Protein AF-A0A2J8NVW8-F1 (afdb_monomer_lite)

pLDDT: mean 94.88, std 4.57, range [71.06, 98.62]

Organism: Pan troglodytes (NCBI:txid9598)

Sequence (189 aa):
MRNYLKERGDQTVLILHAKVAQKSYGNEKRFFCPPPCVYLMGSGWKKKKEQMERDGCSEQESQPCAFIGIGNSDQEMQQLNLEGKNYCTAKTLYISDSDKRKHFMLSVKMFYGNSDDIGVFLSKRIKVISKPSKKKQSLKNADLCIASGTKVALFNRLRSQTVSTRYLHVEGGNFHASSQQWGAFFIHL

Structure (mmCIF, N/CA/C/O backbone):
data_AF-A0A2J8NVW8-F1
#
_entry.id   AF-A0A2J8NVW8-F1
#
loop_
_atom_site.group_PDB
_atom_site.id
_atom_site.type_symbol
_atom_site.label_atom_id
_atom_site.label_alt_id
_atom_site.label_comp_id
_atom_site.label_asym_id
_atom_site.label_entity_id
_atom_site.label_seq_id
_atom_site.pdbx_PDB_ins_code
_atom_site.Cartn_x
_atom_site.Cartn_y
_atom_site.Cartn_z
_atom_site.occupancy
_atom_site.B_iso_or_equiv
_atom_site.auth_seq_id
_atom_site.auth_comp_id
_atom_site.auth_asym_id
_atom_site.auth_atom_id
_atom_site.pdbx_PDB_model_num
ATOM 1 N N . MET A 1 1 ? -11.327 -19.076 23.353 1.00 91.69 1 MET A N 1
ATOM 2 C CA . MET A 1 1 ? -11.332 -19.633 21.978 1.00 91.69 1 MET A CA 1
ATOM 3 C C . MET A 1 1 ? -12.737 -19.819 21.384 1.00 91.69 1 MET A C 1
ATOM 5 O O . MET A 1 1 ? -12.964 -19.314 20.297 1.00 91.69 1 MET A O 1
ATOM 9 N N . ARG A 1 2 ? -13.705 -20.468 22.061 1.00 96.94 2 ARG A N 1
ATOM 10 C CA . ARG A 1 2 ? -15.070 -20.688 21.509 1.00 96.94 2 ARG A CA 1
ATOM 11 C C . ARG A 1 2 ? -15.782 -19.409 21.026 1.00 96.94 2 ARG A C 1
ATOM 13 O O . ARG A 1 2 ? -16.244 -19.378 19.893 1.00 96.94 2 ARG A O 1
ATOM 20 N N . ASN A 1 3 ? -15.795 -18.346 21.835 1.00 95.25 3 ASN A N 1
ATOM 21 C CA . ASN A 1 3 ? -16.430 -17.073 21.453 1.00 95.25 3 ASN A CA 1
ATOM 22 C C . ASN A 1 3 ? -15.739 -16.421 20.246 1.00 95.25 3 ASN A C 1
ATOM 24 O O . ASN A 1 3 ? -16.404 -15.963 19.326 1.00 95.25 3 ASN A O 1
ATOM 28 N N . TYR A 1 4 ? -14.403 -16.472 20.199 1.00 96.12 4 TYR A N 1
ATOM 29 C CA . TYR A 1 4 ? -13.631 -15.977 19.059 1.00 96.12 4 TYR A CA 1
ATOM 30 C C . TYR A 1 4 ? -14.003 -16.693 17.753 1.00 96.12 4 TYR A C 1
ATOM 32 O O . TYR A 1 4 ? -14.231 -16.038 16.742 1.00 96.12 4 TYR A O 1
ATOM 40 N N . LEU A 1 5 ? -14.129 -18.024 17.774 1.00 97.00 5 LEU A N 1
ATOM 41 C CA . LEU A 1 5 ? -14.507 -18.794 16.584 1.00 97.00 5 LEU A CA 1
ATOM 42 C C . LEU A 1 5 ? -15.918 -18.461 16.078 1.00 97.00 5 LEU A C 1
ATOM 44 O O . LEU A 1 5 ? -16.155 -18.583 14.878 1.00 97.00 5 LEU A O 1
ATOM 48 N N . LYS A 1 6 ? -16.821 -18.038 16.974 1.00 95.75 6 LYS A N 1
ATOM 49 C CA . LYS A 1 6 ? -18.189 -17.618 16.645 1.00 95.75 6 LYS A CA 1
ATOM 50 C C . LYS A 1 6 ? -18.249 -16.189 16.093 1.00 95.75 6 LYS A C 1
ATOM 52 O O . LYS A 1 6 ? -18.996 -15.946 15.155 1.00 95.75 6 LYS A O 1
ATOM 57 N N . GLU A 1 7 ? -17.488 -15.259 16.670 1.00 93.81 7 GLU A N 1
ATOM 58 C CA . GLU A 1 7 ? -17.550 -13.829 16.325 1.00 93.81 7 GLU A CA 1
ATOM 59 C C . GLU A 1 7 ? -16.585 -13.412 15.206 1.00 93.81 7 GLU A C 1
ATOM 61 O O . GLU A 1 7 ? -16.935 -12.550 14.407 1.00 93.81 7 GLU A O 1
ATOM 66 N N . ARG A 1 8 ? -15.365 -13.976 15.164 1.00 93.44 8 ARG A N 1
ATOM 67 C CA . ARG A 1 8 ? -14.285 -13.599 14.222 1.00 93.44 8 ARG A CA 1
ATOM 68 C C . ARG A 1 8 ? -14.055 -12.081 14.125 1.00 93.44 8 ARG A C 1
ATOM 70 O O . ARG A 1 8 ? -13.860 -11.522 13.049 1.00 93.44 8 ARG A O 1
ATOM 77 N N . GLY A 1 9 ? -14.099 -11.402 15.272 1.00 94.31 9 GLY A N 1
ATOM 78 C CA . GLY A 1 9 ? -13.901 -9.953 15.394 1.00 94.31 9 GLY A CA 1
ATOM 79 C C . GLY A 1 9 ? -12.435 -9.528 15.284 1.00 94.31 9 GLY A C 1
ATOM 80 O O . GLY A 1 9 ? -11.931 -8.848 16.174 1.00 94.31 9 GLY A O 1
ATOM 81 N N . ASP A 1 10 ? -11.739 -9.979 14.242 1.00 97.12 10 ASP A N 1
ATOM 82 C CA . ASP A 1 10 ? -10.310 -9.752 14.035 1.00 97.12 10 ASP A CA 1
ATOM 83 C C . ASP A 1 10 ? -9.987 -8.292 13.671 1.00 97.12 10 ASP A C 1
ATOM 85 O O . ASP A 1 10 ? -10.783 -7.585 13.044 1.00 97.12 10 ASP A O 1
ATOM 89 N N . GLN A 1 11 ? -8.772 -7.864 14.025 1.00 97.75 11 GLN A N 1
ATOM 90 C CA . GLN A 1 11 ? -8.123 -6.664 13.494 1.00 97.75 11 GLN A CA 1
ATOM 91 C C . GLN A 1 11 ? -7.135 -7.102 12.418 1.00 97.75 11 GLN A C 1
ATOM 93 O O . GLN A 1 11 ? -6.144 -7.768 12.709 1.00 97.75 11 GLN A O 1
ATOM 98 N N . THR A 1 12 ? -7.415 -6.765 11.163 1.00 98.06 12 THR A N 1
ATOM 99 C CA . THR A 1 12 ? -6.568 -7.140 10.026 1.00 98.06 12 THR A CA 1
ATOM 100 C C . THR A 1 12 ? -5.921 -5.903 9.419 1.00 98.06 12 THR A C 1
ATOM 102 O O . THR A 1 12 ? -6.609 -4.927 9.124 1.00 98.06 12 THR A O 1
ATOM 105 N N . VAL A 1 13 ? -4.609 -5.967 9.188 1.00 98.25 13 VAL A N 1
ATOM 106 C CA . VAL A 1 13 ? -3.850 -4.975 8.414 1.00 98.25 13 VAL A CA 1
ATOM 107 C C . VAL A 1 13 ? -3.496 -5.587 7.064 1.00 98.25 13 VAL A C 1
ATOM 109 O O . VAL A 1 13 ? -2.870 -6.646 6.998 1.00 98.25 13 VAL A O 1
ATOM 112 N N . LEU A 1 14 ? -3.876 -4.924 5.976 1.00 98.25 14 LEU A N 1
ATOM 113 C CA . LEU A 1 14 ? -3.546 -5.346 4.617 1.00 98.25 14 LEU A CA 1
ATOM 114 C C . LEU A 1 14 ? -2.645 -4.310 3.951 1.00 98.25 14 LEU A C 1
ATOM 116 O O . LEU A 1 14 ? -3.033 -3.157 3.804 1.00 98.25 14 LEU A O 1
ATOM 120 N N . ILE A 1 15 ? -1.474 -4.747 3.484 1.00 98.38 15 ILE A N 1
ATOM 121 C CA . ILE A 1 15 ? -0.538 -3.924 2.710 1.00 98.38 15 ILE A CA 1
ATOM 122 C C . ILE A 1 15 ? -0.594 -4.375 1.249 1.00 98.38 15 ILE A C 1
ATOM 124 O O . ILE A 1 15 ? -0.083 -5.442 0.897 1.00 98.38 15 ILE A O 1
ATOM 128 N N . LEU A 1 16 ? -1.201 -3.567 0.384 1.00 98.38 16 LEU A N 1
ATOM 129 C CA . LEU A 1 16 ? -1.203 -3.785 -1.061 1.00 98.38 16 LEU A CA 1
ATOM 130 C C . LEU A 1 16 ? -0.076 -2.979 -1.708 1.00 98.38 16 LEU A C 1
ATOM 132 O O . LEU A 1 16 ? 0.089 -1.789 -1.455 1.00 98.38 16 LEU A O 1
ATOM 136 N N . HIS A 1 17 ? 0.709 -3.631 -2.560 1.00 98.62 17 HIS A N 1
ATOM 137 C CA . HIS A 1 17 ? 1.842 -3.015 -3.243 1.00 98.62 17 HIS A CA 1
ATOM 138 C C . HIS A 1 17 ? 2.194 -3.774 -4.529 1.00 98.62 17 HIS A C 1
ATOM 140 O O . HIS A 1 17 ? 1.816 -4.933 -4.715 1.00 98.62 17 HIS A O 1
ATOM 146 N N . ALA A 1 18 ? 2.960 -3.132 -5.413 1.00 98.38 18 ALA A N 1
ATOM 147 C CA . ALA A 1 18 ? 3.543 -3.791 -6.578 1.00 98.38 18 ALA A CA 1
ATOM 148 C C . ALA A 1 18 ? 4.676 -4.754 -6.177 1.00 98.38 18 ALA A C 1
ATOM 150 O O . ALA A 1 18 ? 5.399 -4.521 -5.207 1.00 98.38 18 ALA A O 1
ATOM 151 N N . LYS A 1 19 ? 4.884 -5.820 -6.960 1.00 98.19 19 LYS A N 1
ATOM 152 C CA . LYS A 1 19 ? 5.994 -6.776 -6.753 1.00 98.19 19 LYS A CA 1
ATOM 153 C C . LYS A 1 19 ? 7.368 -6.220 -7.147 1.00 98.19 19 LYS A C 1
ATOM 155 O O . LYS A 1 19 ? 8.393 -6.787 -6.772 1.00 98.19 19 LYS A O 1
ATOM 160 N N . VAL A 1 20 ? 7.395 -5.134 -7.915 1.00 97.88 20 VAL A N 1
ATOM 161 C CA . VAL A 1 20 ? 8.614 -4.487 -8.407 1.00 97.88 20 VAL A CA 1
ATOM 162 C C . VAL A 1 20 ? 8.553 -2.985 -8.153 1.00 97.88 20 VAL A C 1
ATOM 164 O O . VAL A 1 20 ? 7.470 -2.403 -8.154 1.00 97.88 20 VAL A O 1
ATOM 167 N N . ALA A 1 21 ? 9.712 -2.357 -7.980 1.00 98.00 21 ALA A N 1
ATOM 168 C CA . ALA A 1 21 ? 9.843 -0.909 -7.876 1.00 98.00 21 ALA A CA 1
ATOM 169 C C . ALA A 1 21 ? 10.990 -0.413 -8.759 1.00 98.00 21 ALA A C 1
ATOM 171 O O . ALA A 1 21 ? 12.085 -0.983 -8.751 1.00 98.00 21 ALA A O 1
ATOM 172 N N . GLN A 1 22 ? 10.736 0.650 -9.523 1.00 97.69 22 GLN A N 1
ATOM 173 C CA . GLN A 1 22 ? 11.756 1.272 -10.357 1.00 97.69 22 GLN A CA 1
ATOM 174 C C . GLN A 1 22 ? 12.638 2.200 -9.518 1.00 97.69 22 GLN A C 1
ATOM 176 O O . GLN A 1 22 ? 12.142 3.067 -8.800 1.00 97.69 22 GLN A O 1
ATOM 181 N N . LYS A 1 23 ? 13.950 2.024 -9.643 1.00 96.19 23 LYS A N 1
ATOM 182 C CA . LYS A 1 23 ? 14.968 2.854 -9.007 1.00 96.19 23 LYS A CA 1
ATOM 183 C C . LYS A 1 23 ? 14.966 4.279 -9.564 1.00 96.19 23 LYS A C 1
ATOM 185 O O . LYS A 1 23 ? 14.837 4.489 -10.770 1.00 96.19 23 LYS A O 1
ATOM 190 N N . SER A 1 24 ? 15.130 5.238 -8.665 1.00 96.38 24 SER A N 1
ATOM 191 C CA . SER A 1 24 ? 15.369 6.653 -8.945 1.00 96.38 24 SER A CA 1
ATOM 192 C C . SER A 1 24 ? 16.866 6.892 -9.119 1.00 96.38 24 SER A C 1
ATOM 194 O O . SER A 1 24 ? 17.635 6.303 -8.372 1.00 96.38 24 SER A O 1
ATOM 196 N N . TYR A 1 25 ? 17.277 7.701 -10.097 1.00 95.19 25 TYR A N 1
ATOM 197 C CA . TYR A 1 25 ? 18.691 7.967 -10.383 1.00 95.19 25 TYR A CA 1
ATOM 198 C C . TYR A 1 25 ? 19.004 9.450 -10.206 1.00 95.19 25 TYR A C 1
ATOM 200 O O . TYR A 1 25 ? 18.269 10.300 -10.720 1.00 95.19 25 TYR A O 1
ATOM 208 N N . GLY A 1 26 ? 20.106 9.752 -9.516 1.00 95.56 26 GLY A N 1
ATOM 209 C CA . GLY A 1 26 ? 20.475 11.129 -9.201 1.00 95.56 26 GLY A CA 1
ATOM 210 C C . GLY A 1 26 ? 19.398 11.792 -8.341 1.00 95.56 26 GLY A C 1
ATOM 211 O O . GLY A 1 26 ? 18.937 11.216 -7.361 1.00 95.56 26 GLY A O 1
ATOM 212 N N . ASN A 1 27 ? 18.958 12.988 -8.734 1.00 94.75 27 ASN A N 1
ATOM 213 C CA . ASN A 1 27 ? 17.970 13.761 -7.973 1.00 94.75 27 ASN A CA 1
ATOM 214 C C . ASN A 1 27 ? 16.512 13.537 -8.426 1.00 94.75 27 ASN A C 1
ATOM 216 O O . ASN A 1 27 ? 15.591 14.097 -7.826 1.00 94.75 27 ASN A O 1
ATOM 220 N N . GLU A 1 28 ? 16.269 12.748 -9.482 1.00 94.31 28 GLU A N 1
ATOM 221 C CA . GLU A 1 28 ? 14.904 12.413 -9.914 1.00 94.31 28 GLU A CA 1
ATOM 222 C C . GLU A 1 28 ? 14.208 11.561 -8.843 1.00 94.31 28 GLU A C 1
ATOM 224 O O . GLU A 1 28 ? 14.831 10.682 -8.261 1.00 94.31 28 GLU A O 1
ATOM 229 N N . LYS A 1 29 ? 12.900 11.749 -8.622 1.00 94.88 29 LYS A N 1
ATOM 230 C CA . LYS A 1 29 ? 12.090 10.873 -7.758 1.00 94.88 29 LYS A CA 1
ATOM 231 C C . LYS A 1 29 ? 11.066 10.102 -8.586 1.00 94.88 29 LYS A C 1
ATOM 233 O O . LYS A 1 29 ? 10.065 10.655 -9.041 1.00 94.88 29 LYS A O 1
ATOM 238 N N . ARG A 1 30 ? 11.300 8.801 -8.770 1.00 95.88 30 ARG A N 1
ATOM 239 C CA . ARG A 1 30 ? 10.358 7.873 -9.411 1.00 95.88 30 ARG A CA 1
ATOM 240 C C . ARG A 1 30 ? 9.493 7.218 -8.344 1.00 95.88 30 ARG A C 1
ATOM 242 O O . ARG A 1 30 ? 9.877 6.209 -7.755 1.00 95.88 30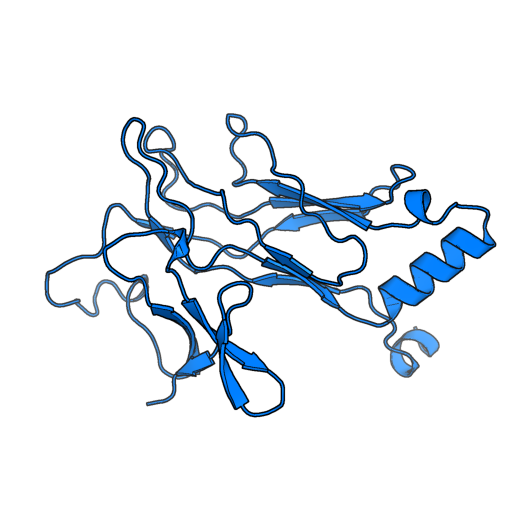 ARG A O 1
ATOM 249 N N . PHE A 1 31 ? 8.330 7.811 -8.091 1.00 97.31 31 PHE A N 1
ATOM 250 C CA . PHE A 1 31 ? 7.400 7.276 -7.103 1.00 97.31 31 PHE A CA 1
ATOM 251 C C . PHE A 1 31 ? 6.870 5.893 -7.492 1.00 97.31 31 PHE A C 1
ATOM 253 O O . PHE A 1 31 ? 6.654 5.599 -8.674 1.00 97.31 31 PHE A O 1
ATOM 260 N N . PHE A 1 32 ? 6.639 5.050 -6.487 1.00 97.81 32 PHE A N 1
ATOM 261 C CA . PHE A 1 32 ? 6.062 3.722 -6.671 1.00 97.81 32 PHE A CA 1
ATOM 262 C C . PHE A 1 32 ? 4.665 3.822 -7.289 1.00 97.81 32 PHE A C 1
ATOM 264 O O . PHE A 1 32 ? 3.835 4.631 -6.879 1.00 97.81 32 PHE A O 1
ATOM 271 N N . CYS A 1 33 ? 4.420 3.002 -8.311 1.00 97.62 33 CYS A N 1
ATOM 272 C CA . CYS A 1 33 ? 3.194 3.037 -9.096 1.00 97.62 33 CYS A CA 1
ATOM 273 C C . CYS A 1 33 ? 2.728 1.600 -9.400 1.00 97.62 33 CYS A C 1
ATOM 275 O O . CYS A 1 33 ? 3.466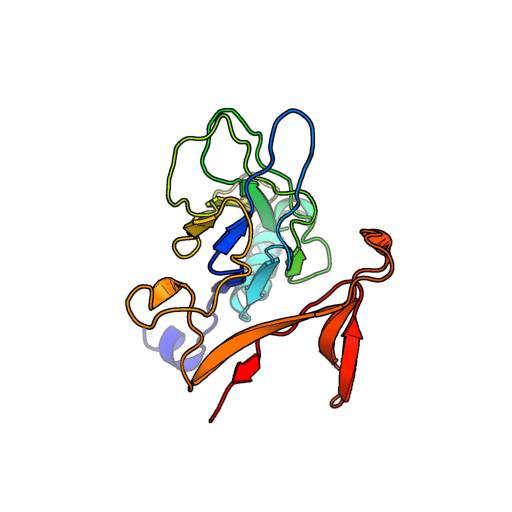 0.873 -10.072 1.00 97.62 33 CYS A O 1
ATOM 277 N N . PRO A 1 34 ? 1.530 1.186 -8.942 1.00 98.06 34 PRO A N 1
ATOM 278 C CA . PRO A 1 34 ? 0.609 1.953 -8.095 1.00 98.06 34 PRO A CA 1
ATOM 279 C C . PRO A 1 34 ? 1.190 2.262 -6.698 1.00 98.06 34 PRO A C 1
ATOM 281 O O . PRO A 1 34 ? 2.093 1.552 -6.244 1.00 98.06 34 PRO A O 1
ATOM 284 N N . PRO A 1 35 ? 0.708 3.320 -6.017 1.00 98.00 35 PRO A N 1
ATOM 285 C CA . PRO A 1 35 ? 1.192 3.678 -4.690 1.00 98.00 35 PRO A CA 1
ATOM 286 C C . PRO A 1 35 ? 0.816 2.579 -3.688 1.00 98.00 35 PRO A C 1
ATOM 288 O O . PRO A 1 35 ? -0.345 2.153 -3.691 1.00 98.00 35 PRO A O 1
ATOM 291 N N . PRO A 1 36 ? 1.740 2.122 -2.821 1.00 98.31 36 PRO A N 1
ATOM 292 C CA . PRO A 1 36 ? 1.393 1.181 -1.767 1.00 98.31 36 PRO A CA 1
ATOM 293 C C . PRO A 1 36 ? 0.232 1.700 -0.923 1.00 98.31 36 PRO A C 1
ATOM 295 O O . PRO A 1 36 ? 0.177 2.892 -0.618 1.00 98.31 36 PRO A O 1
ATOM 298 N N . CYS A 1 37 ? -0.691 0.825 -0.547 1.00 96.81 37 CYS A N 1
ATOM 299 C CA . CYS A 1 37 ? -1.816 1.179 0.305 1.00 96.81 37 CYS A CA 1
ATOM 300 C C . CYS A 1 37 ? -1.961 0.234 1.488 1.00 96.81 37 CYS A C 1
ATOM 302 O O . CYS A 1 37 ? -1.656 -0.956 1.402 1.00 96.81 37 CYS A O 1
ATOM 304 N N . VAL A 1 38 ? -2.410 0.806 2.599 1.00 98.00 38 VAL A N 1
ATOM 305 C CA . VAL A 1 38 ? -2.665 0.115 3.860 1.00 98.00 38 VAL A CA 1
ATOM 306 C C . VAL A 1 38 ? -4.163 0.169 4.115 1.00 98.00 38 VAL A C 1
ATOM 308 O O . VAL A 1 38 ? -4.733 1.255 4.042 1.00 98.00 38 VAL A O 1
ATOM 311 N N . TYR A 1 39 ? -4.779 -0.979 4.393 1.00 97.44 39 TYR A N 1
ATOM 312 C CA . TYR A 1 39 ? -6.182 -1.100 4.788 1.00 97.44 39 TYR A CA 1
ATOM 313 C C . TYR A 1 39 ? -6.294 -1.685 6.194 1.00 97.44 39 TYR A C 1
ATOM 315 O O . TYR A 1 39 ? -5.614 -2.663 6.516 1.00 97.44 39 TYR A O 1
ATOM 323 N N . LEU A 1 40 ? -7.204 -1.125 6.984 1.00 97.25 40 LEU A N 1
ATOM 324 C CA . LEU A 1 40 ? -7.661 -1.653 8.261 1.00 97.25 40 LEU A CA 1
ATOM 325 C C . LEU A 1 40 ? -8.986 -2.380 8.029 1.00 97.25 40 LEU A C 1
ATOM 327 O O . LEU A 1 40 ? -10.010 -1.777 7.715 1.00 97.25 40 LEU A O 1
ATOM 331 N N . MET A 1 41 ? -8.950 -3.703 8.122 1.00 96.50 41 MET A N 1
ATOM 332 C CA . MET A 1 41 ? -10.071 -4.589 7.819 1.00 96.50 41 MET A CA 1
ATOM 333 C C . MET A 1 41 ? -10.529 -5.321 9.083 1.00 96.50 41 MET A C 1
ATOM 335 O O . MET A 1 41 ? -9.729 -5.589 9.980 1.00 96.50 41 MET A O 1
ATOM 339 N N . GLY A 1 42 ? -11.804 -5.704 9.117 1.00 95.94 42 GLY A N 1
ATOM 340 C CA . GLY A 1 42 ? -12.399 -6.450 10.226 1.00 95.94 42 GLY A CA 1
ATOM 341 C C . GLY A 1 42 ? -13.051 -5.555 11.282 1.00 95.94 42 GLY A C 1
ATOM 342 O O . GLY A 1 42 ? -12.657 -4.410 11.502 1.00 95.94 42 GLY A O 1
ATOM 343 N N . SER A 1 43 ? -14.085 -6.087 11.934 1.00 95.62 43 SER A N 1
ATOM 344 C CA . SER A 1 43 ? -14.865 -5.380 12.960 1.00 95.62 43 SER A CA 1
ATOM 345 C C . SER A 1 43 ? -14.092 -5.154 14.263 1.00 95.62 43 SER A C 1
ATOM 347 O O . SER A 1 43 ? -14.509 -4.337 15.087 1.00 95.62 43 SER A O 1
ATOM 349 N N . GLY A 1 44 ? -12.949 -5.826 14.442 1.00 96.88 44 GLY A N 1
ATOM 350 C CA . GLY A 1 44 ? -12.108 -5.694 15.626 1.00 96.88 44 GLY A CA 1
ATOM 351 C C . GLY A 1 44 ? -11.583 -4.276 15.845 1.00 96.88 44 GLY A C 1
ATOM 352 O O . GLY A 1 44 ? -11.473 -3.860 16.992 1.00 96.88 44 GLY A O 1
ATOM 353 N N . TRP A 1 45 ? -11.336 -3.509 14.775 1.00 96.50 45 TRP A N 1
ATOM 354 C CA . TRP A 1 45 ? -10.866 -2.120 14.883 1.00 96.50 45 TRP A CA 1
ATOM 355 C C . TRP A 1 45 ? -11.912 -1.222 15.545 1.00 96.50 45 TRP A C 1
ATOM 357 O O . TRP A 1 45 ? -11.598 -0.469 16.462 1.00 96.50 45 TRP A O 1
ATOM 367 N N . LYS A 1 46 ? -13.180 -1.361 15.135 1.00 95.12 46 LYS A N 1
ATOM 368 C CA . LYS A 1 46 ? -14.301 -0.633 15.741 1.00 95.12 46 LYS A CA 1
ATOM 369 C C . LYS A 1 46 ? -14.512 -1.056 17.197 1.00 95.12 46 LYS A C 1
ATOM 371 O O . LYS A 1 46 ? -14.598 -0.198 18.067 1.00 95.12 46 LYS A O 1
ATOM 376 N N . LYS A 1 47 ? -14.515 -2.367 17.475 1.00 95.88 47 LYS A N 1
ATOM 377 C CA . LYS A 1 47 ? -14.658 -2.907 18.842 1.00 95.88 47 LYS A CA 1
ATOM 378 C C . LYS A 1 47 ? -13.544 -2.415 19.772 1.00 95.88 47 LYS A C 1
ATOM 380 O O . LYS A 1 47 ? -13.802 -2.155 20.945 1.00 95.88 47 LYS A O 1
ATOM 385 N N . LYS A 1 48 ? -12.315 -2.297 19.258 1.00 96.44 48 LYS A N 1
ATOM 386 C CA . LYS A 1 48 ? -11.166 -1.780 20.007 1.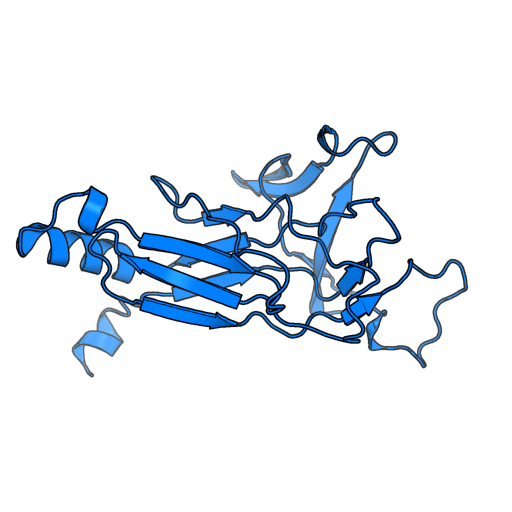00 96.44 48 LYS A CA 1
ATOM 387 C C . LYS A 1 48 ? -11.288 -0.277 20.264 1.00 96.44 48 LYS A C 1
ATOM 389 O O . LYS A 1 48 ? -11.096 0.119 21.408 1.00 96.44 48 LYS A O 1
ATOM 394 N N . LYS A 1 49 ? -11.698 0.519 19.267 1.00 95.44 49 LYS A N 1
ATOM 395 C CA . LYS A 1 49 ? -11.999 1.953 19.446 1.00 95.44 49 LYS A CA 1
ATOM 396 C C . LYS A 1 49 ? -13.036 2.169 20.558 1.00 95.44 49 LYS A C 1
ATOM 398 O O . LYS A 1 49 ? -12.738 2.825 21.546 1.00 95.44 49 LYS A O 1
ATOM 403 N N . GLU A 1 50 ? -14.188 1.500 20.470 1.00 96.31 50 GLU A N 1
ATOM 404 C CA . GLU A 1 50 ? -15.265 1.588 21.475 1.00 96.31 50 GLU A CA 1
ATOM 405 C C . GLU A 1 50 ? -14.840 1.098 22.870 1.00 96.31 50 GLU A C 1
ATOM 407 O O . GLU A 1 50 ? -15.412 1.490 23.884 1.00 96.31 50 GLU A O 1
ATOM 412 N N . GLN A 1 51 ? -13.885 0.167 22.957 1.00 96.62 51 GLN A N 1
ATOM 413 C CA . GLN A 1 51 ? -13.322 -0.254 24.240 1.00 96.62 51 GLN A CA 1
ATOM 414 C C . GLN A 1 51 ? -12.421 0.833 24.831 1.00 96.62 51 GLN A C 1
ATOM 416 O O . GLN A 1 51 ? -12.595 1.168 25.994 1.00 96.62 51 GLN A O 1
ATOM 421 N N . MET A 1 52 ? -11.520 1.418 24.039 1.00 97.31 52 MET A N 1
ATOM 422 C CA . MET A 1 52 ? -10.642 2.500 24.501 1.00 97.31 52 MET A CA 1
ATOM 423 C C . MET A 1 52 ? -11.437 3.730 24.953 1.00 97.31 52 MET A C 1
ATOM 425 O O . MET A 1 52 ? -11.127 4.308 25.989 1.00 97.31 52 MET A O 1
ATOM 429 N N . GLU A 1 53 ? -12.495 4.091 24.226 1.00 96.25 53 GLU A N 1
ATOM 430 C CA . GLU A 1 53 ? -13.380 5.204 24.595 1.00 96.25 53 GLU A CA 1
ATOM 431 C C . GLU A 1 53 ? -14.134 4.936 25.905 1.00 96.25 53 GLU A C 1
ATOM 433 O O . GLU A 1 53 ? -14.253 5.822 26.749 1.00 96.25 53 GLU A O 1
ATOM 438 N N . ARG A 1 54 ? -14.593 3.695 26.125 1.00 97.25 54 ARG A N 1
ATOM 439 C CA . ARG A 1 54 ? -15.203 3.287 27.405 1.00 97.25 54 ARG A CA 1
ATOM 440 C C . ARG A 1 54 ? -14.222 3.331 28.573 1.00 97.25 54 ARG A C 1
ATOM 442 O O . ARG A 1 54 ? -14.647 3.601 29.692 1.00 97.25 54 ARG A O 1
ATOM 449 N N . ASP A 1 55 ? -12.943 3.102 28.303 1.00 96.94 55 ASP A N 1
ATOM 450 C CA . ASP A 1 55 ? -11.867 3.178 29.292 1.00 96.94 55 ASP A CA 1
ATOM 451 C C . ASP A 1 55 ? -11.356 4.620 29.502 1.00 96.94 55 ASP A C 1
ATOM 453 O O . ASP A 1 55 ? -10.428 4.839 30.279 1.00 96.94 55 ASP A O 1
ATOM 457 N N . GLY A 1 56 ? -11.969 5.613 28.842 1.00 96.62 56 GLY A N 1
ATOM 458 C CA . GLY A 1 56 ? -11.705 7.039 29.042 1.00 96.62 56 GLY A CA 1
ATOM 459 C C . GLY A 1 56 ? -10.775 7.690 28.015 1.00 96.62 56 GLY A C 1
ATOM 460 O O . GLY A 1 56 ? -10.466 8.870 28.169 1.00 96.62 56 GLY A O 1
ATOM 461 N N . CYS A 1 57 ? -10.341 6.974 26.971 1.00 96.62 57 CYS A N 1
ATOM 462 C CA . CYS A 1 57 ? -9.577 7.582 25.877 1.00 96.62 57 CYS A CA 1
ATOM 463 C C . CYS A 1 57 ? -10.469 8.507 25.039 1.00 96.62 57 CYS A C 1
ATOM 465 O O . CYS A 1 57 ? -11.605 8.172 24.700 1.00 96.62 57 CYS A O 1
ATOM 467 N N . SER A 1 58 ? -9.924 9.643 24.624 1.00 95.94 58 SER A N 1
ATOM 468 C CA . SER A 1 58 ? -10.533 10.507 23.616 1.00 95.94 58 SER A CA 1
ATOM 469 C C . SER A 1 58 ? -10.566 9.851 22.226 1.00 95.94 58 SER A C 1
ATOM 471 O O . SER A 1 58 ? -9.914 8.836 21.948 1.00 95.94 58 SER A O 1
ATOM 473 N N . GLU A 1 59 ? -11.302 10.465 21.298 1.00 92.12 59 GLU A N 1
ATOM 474 C CA . GLU A 1 59 ? -11.327 10.018 19.901 1.00 92.12 59 GLU A CA 1
ATOM 475 C C . GLU A 1 59 ? -9.934 10.083 19.246 1.00 92.12 59 GLU A C 1
ATOM 477 O O . GLU A 1 59 ? -9.570 9.195 18.478 1.00 92.12 59 GLU A O 1
ATOM 482 N N . GLN A 1 60 ? -9.128 11.097 19.582 1.00 92.50 60 GLN A N 1
ATOM 483 C CA . GLN A 1 60 ? -7.762 11.229 19.063 1.00 92.50 60 GLN A CA 1
ATOM 484 C C . GLN A 1 60 ? -6.846 10.131 19.609 1.00 92.50 60 GLN A C 1
ATOM 486 O O . GLN A 1 60 ? -6.060 9.555 18.864 1.00 92.50 60 GLN A O 1
ATOM 491 N N . GLU A 1 61 ? -6.980 9.797 20.890 1.00 95.31 61 GLU A N 1
ATOM 492 C CA . GLU A 1 61 ? -6.183 8.765 21.557 1.00 95.31 61 GLU A CA 1
ATOM 493 C C . GLU A 1 61 ? -6.496 7.349 21.067 1.00 95.31 61 GLU A C 1
ATOM 495 O O . GLU A 1 61 ? -5.597 6.515 20.981 1.00 95.31 61 GLU A O 1
ATOM 500 N N . SER A 1 62 ? -7.754 7.082 20.711 1.00 94.75 62 SER A N 1
ATOM 501 C CA . SER A 1 62 ? -8.207 5.781 20.201 1.00 94.75 62 SER A CA 1
ATOM 502 C C . SER A 1 62 ? -8.027 5.604 18.687 1.00 94.75 62 SER A C 1
ATOM 504 O O . SER A 1 62 ? -8.236 4.507 18.159 1.00 94.75 62 SER A O 1
ATOM 506 N N . GLN A 1 63 ? -7.615 6.652 17.968 1.00 93.62 63 GLN A N 1
ATOM 507 C CA . GLN A 1 63 ? -7.407 6.616 16.523 1.00 93.62 63 GLN A CA 1
ATOM 508 C C . GLN A 1 63 ? -6.113 5.857 16.162 1.00 93.62 63 GLN A C 1
ATOM 510 O O . GLN A 1 63 ? -5.039 6.184 16.671 1.00 93.62 63 GLN A O 1
ATOM 515 N N . PRO A 1 64 ? -6.164 4.876 15.238 1.00 95.56 64 PRO A N 1
ATOM 516 C CA . PRO A 1 64 ? -4.960 4.256 14.700 1.00 95.56 64 PRO A CA 1
ATOM 517 C C . PRO A 1 64 ? -4.142 5.231 13.843 1.00 95.56 64 PRO A C 1
ATOM 519 O O . PRO A 1 64 ? -4.642 5.810 12.873 1.00 95.56 64 PRO A O 1
ATOM 522 N N . CYS A 1 65 ? -2.855 5.320 14.156 1.00 95.25 65 CYS A N 1
ATOM 523 C CA . CYS A 1 65 ? -1.824 6.041 13.424 1.00 95.25 65 CYS A CA 1
ATOM 524 C C . CYS A 1 65 ? -0.903 5.045 12.710 1.00 95.25 65 CYS A C 1
ATOM 526 O O . CYS A 1 65 ? -0.579 3.982 13.243 1.00 95.25 65 CYS A O 1
ATOM 528 N N . ALA A 1 66 ? -0.454 5.381 11.498 1.00 96.94 66 ALA A N 1
ATOM 529 C CA . ALA A 1 66 ? 0.456 4.532 10.735 1.00 96.94 66 ALA A CA 1
ATOM 530 C C . ALA A 1 66 ? 1.541 5.341 10.019 1.00 96.94 66 ALA A C 1
ATOM 532 O O . ALA A 1 66 ? 1.289 6.414 9.475 1.00 96.94 66 ALA A O 1
ATOM 533 N N . PHE A 1 67 ? 2.745 4.783 9.971 1.00 97.25 67 PHE A N 1
ATOM 534 C CA . PHE A 1 67 ? 3.902 5.317 9.262 1.00 97.25 67 PHE A CA 1
ATOM 535 C C . PHE A 1 67 ? 4.449 4.241 8.337 1.00 97.25 67 PHE A C 1
ATOM 537 O O . PHE A 1 67 ? 4.537 3.083 8.735 1.00 97.25 67 PHE A O 1
ATOM 544 N N . ILE A 1 68 ? 4.839 4.599 7.116 1.00 97.81 68 ILE A N 1
ATOM 545 C CA . ILE A 1 68 ? 5.359 3.659 6.120 1.00 97.81 68 ILE A CA 1
ATOM 546 C C . ILE A 1 68 ? 6.738 4.074 5.613 1.00 97.81 68 ILE A C 1
ATOM 548 O O . ILE A 1 68 ? 6.974 5.233 5.283 1.00 97.81 68 ILE A O 1
ATOM 552 N N . GLY A 1 69 ? 7.650 3.114 5.503 1.00 97.19 69 GLY A N 1
ATOM 553 C CA . GLY A 1 69 ? 8.990 3.329 4.958 1.00 97.19 69 GLY A CA 1
ATOM 554 C C . GLY A 1 69 ? 9.489 2.142 4.142 1.00 97.19 69 GLY A C 1
ATOM 555 O O . GLY A 1 69 ? 8.882 1.072 4.130 1.00 97.19 69 GLY A O 1
ATOM 556 N N . ILE A 1 70 ? 10.625 2.319 3.465 1.00 95.75 70 ILE A N 1
ATOM 557 C CA . ILE A 1 70 ? 11.274 1.276 2.644 1.00 95.75 70 ILE A CA 1
ATOM 558 C C . ILE A 1 70 ? 12.338 0.468 3.416 1.00 95.75 70 ILE A C 1
ATOM 560 O O . ILE A 1 70 ? 13.134 -0.263 2.816 1.00 95.75 70 ILE A O 1
ATOM 564 N N . GLY A 1 71 ? 12.401 0.641 4.741 1.00 85.62 71 GLY A N 1
ATOM 565 C CA . GLY A 1 71 ? 13.355 -0.043 5.619 1.00 85.62 71 GLY A CA 1
ATOM 566 C C . GLY A 1 71 ? 14.819 0.334 5.369 1.00 85.62 71 GLY A C 1
ATOM 567 O O . GLY A 1 71 ? 15.681 -0.530 5.493 1.00 85.62 71 GLY A O 1
ATOM 568 N N . ASN A 1 72 ? 15.087 1.569 4.934 1.00 79.12 72 ASN A N 1
ATOM 569 C CA . ASN A 1 72 ? 16.423 2.169 4.951 1.00 79.12 72 ASN A CA 1
ATOM 570 C C . ASN A 1 72 ? 16.426 3.278 6.018 1.00 79.12 72 ASN A C 1
ATOM 572 O O . ASN A 1 72 ? 15.448 4.018 6.095 1.00 79.12 72 ASN A O 1
ATOM 576 N N . SER A 1 73 ? 17.489 3.385 6.818 1.00 71.06 73 SER A N 1
ATOM 577 C CA . SER A 1 73 ? 17.664 4.431 7.836 1.00 71.06 73 SER A CA 1
ATOM 578 C C . SER A 1 73 ? 17.751 5.836 7.242 1.00 71.06 73 SER A C 1
ATOM 580 O O . SER A 1 73 ? 17.394 6.797 7.910 1.00 71.06 73 SER A O 1
ATOM 582 N N . ASP A 1 74 ? 18.182 5.956 5.984 1.00 75.62 74 ASP A N 1
ATOM 583 C CA . ASP A 1 74 ? 18.407 7.256 5.335 1.00 75.62 74 ASP A CA 1
ATOM 584 C C . ASP A 1 74 ? 17.113 7.965 4.904 1.00 75.62 74 ASP A C 1
ATOM 586 O O . ASP A 1 74 ? 17.148 9.116 4.473 1.00 75.62 74 ASP A O 1
ATOM 590 N N . GLN A 1 75 ? 15.971 7.271 4.941 1.00 80.06 75 GLN A N 1
ATOM 591 C CA . GLN A 1 75 ? 14.688 7.824 4.525 1.00 80.06 75 GLN A CA 1
ATOM 592 C C . GLN A 1 75 ? 13.687 7.743 5.672 1.00 80.06 75 GLN A C 1
ATOM 594 O O . GLN A 1 75 ? 13.311 6.651 6.102 1.00 80.06 75 GLN A O 1
ATOM 599 N N . GLU A 1 76 ? 13.219 8.907 6.121 1.00 88.44 76 GLU A N 1
ATOM 600 C CA . GLU A 1 76 ? 12.165 9.001 7.126 1.00 88.44 76 GLU A CA 1
ATOM 601 C C . GLU A 1 76 ? 10.892 8.275 6.679 1.00 88.44 76 GLU A C 1
ATOM 603 O O . GLU A 1 76 ? 10.536 8.230 5.494 1.00 88.44 76 GLU A O 1
ATOM 608 N N . MET A 1 77 ? 10.191 7.698 7.655 1.00 93.38 77 MET A N 1
ATOM 609 C CA . MET A 1 77 ? 8.898 7.086 7.399 1.00 93.38 77 MET A CA 1
ATOM 610 C C . MET A 1 77 ? 7.861 8.168 7.095 1.00 93.38 77 MET A C 1
ATOM 612 O O . MET A 1 77 ? 7.749 9.171 7.793 1.00 93.38 77 MET A O 1
ATOM 616 N N . GLN A 1 78 ? 7.053 7.932 6.071 1.00 94.94 78 GLN A N 1
ATOM 617 C CA . GLN A 1 78 ? 5.944 8.795 5.701 1.00 94.94 78 GLN A CA 1
ATOM 618 C C . GLN A 1 78 ? 4.724 8.485 6.574 1.00 94.94 78 GLN A C 1
ATOM 620 O O . GLN A 1 78 ? 4.294 7.333 6.635 1.00 94.94 78 GLN A O 1
ATOM 625 N N . GLN A 1 79 ? 4.116 9.506 7.178 1.00 95.88 79 GLN A N 1
ATOM 626 C CA . GLN A 1 79 ? 2.834 9.357 7.869 1.00 95.88 79 GLN A CA 1
ATOM 627 C C . GLN A 1 79 ? 1.708 9.018 6.878 1.00 95.88 79 GLN A C 1
ATOM 629 O O . GLN A 1 79 ? 1.594 9.611 5.800 1.00 95.88 79 GLN A O 1
ATOM 634 N N . LEU A 1 80 ? 0.865 8.061 7.255 1.00 95.44 80 LEU A N 1
ATOM 635 C CA . LEU A 1 80 ? -0.363 7.696 6.563 1.00 95.44 80 LEU A CA 1
ATOM 636 C C . LEU A 1 80 ? -1.553 8.279 7.325 1.00 95.44 80 LEU A C 1
ATOM 638 O O . LEU A 1 80 ? -1.767 7.951 8.489 1.00 95.44 80 LEU A O 1
ATOM 642 N N . ASN A 1 81 ? -2.346 9.115 6.656 1.00 91.69 81 ASN A N 1
ATOM 643 C CA . ASN A 1 81 ? -3.582 9.634 7.230 1.00 91.69 81 ASN A CA 1
ATOM 644 C C . ASN A 1 81 ? -4.705 8.586 7.100 1.00 91.69 81 ASN A C 1
ATOM 646 O O . ASN A 1 81 ? -5.187 8.334 5.992 1.00 91.69 81 ASN A O 1
ATOM 650 N N . LEU A 1 82 ? -5.075 7.976 8.229 1.00 88.44 82 LEU A N 1
ATOM 651 C CA . LEU A 1 82 ? -6.163 6.999 8.377 1.00 88.44 82 LEU A CA 1
ATOM 652 C C . LEU A 1 82 ? -7.407 7.605 9.060 1.00 88.44 82 LEU A C 1
ATOM 654 O O . LEU A 1 82 ? -8.331 6.882 9.429 1.00 88.44 82 LEU A O 1
ATOM 658 N N . GLU A 1 83 ? -7.459 8.921 9.259 1.00 80.81 83 GLU A N 1
ATOM 659 C CA . GLU A 1 83 ? -8.590 9.575 9.920 1.00 80.81 83 GLU A CA 1
ATOM 660 C C . GLU A 1 83 ? -9.850 9.483 9.053 1.00 80.81 83 GLU A C 1
ATOM 662 O O . GLU A 1 83 ? -9.847 9.810 7.862 1.00 80.81 83 GLU A O 1
ATOM 667 N N . GLY A 1 84 ? -10.937 8.978 9.643 1.00 77.12 84 GLY A N 1
ATOM 668 C CA . GLY A 1 84 ? -12.224 8.808 8.962 1.00 77.12 84 GLY A CA 1
ATOM 669 C C . GLY A 1 84 ? -12.217 7.805 7.799 1.00 77.12 84 GLY A C 1
ATOM 670 O O . GLY A 1 84 ? -13.237 7.642 7.129 1.00 77.12 84 GLY A O 1
ATOM 671 N N . LYS A 1 85 ? -11.095 7.120 7.540 1.00 85.69 85 LYS A N 1
ATOM 672 C CA . LYS A 1 85 ? -10.950 6.140 6.460 1.00 85.69 85 LYS A CA 1
ATOM 673 C C . LYS A 1 85 ? -10.275 4.884 6.969 1.00 85.69 85 LYS A C 1
ATOM 675 O O . LYS A 1 85 ? -9.263 4.916 7.650 1.00 85.69 85 LYS A O 1
ATOM 680 N N . ASN A 1 86 ? -10.762 3.740 6.521 1.00 90.56 86 ASN A N 1
ATOM 681 C CA . ASN A 1 86 ? -10.114 2.463 6.784 1.00 90.56 86 ASN A CA 1
ATOM 682 C C . ASN A 1 86 ? -8.954 2.168 5.815 1.00 90.56 86 ASN A C 1
ATOM 684 O O . ASN A 1 86 ? -8.475 1.038 5.782 1.00 90.56 86 ASN A O 1
ATOM 688 N N . TYR A 1 87 ? -8.515 3.138 5.004 1.00 94.00 87 TYR A N 1
ATOM 689 C CA . TYR A 1 87 ? -7.409 2.956 4.069 1.00 94.00 87 TYR A CA 1
ATOM 690 C C . TYR A 1 87 ? -6.617 4.241 3.814 1.00 94.00 87 TYR A C 1
ATOM 692 O O . TYR A 1 87 ? -7.163 5.344 3.846 1.00 94.00 87 TYR A O 1
ATOM 700 N N . CYS A 1 88 ? -5.332 4.093 3.485 1.00 96.50 88 CYS A N 1
ATOM 701 C CA . CYS A 1 88 ? -4.475 5.193 3.045 1.00 96.50 88 CYS A CA 1
ATOM 702 C C . CYS A 1 88 ? -3.456 4.730 1.993 1.00 96.50 88 CYS A C 1
ATOM 704 O O . CYS A 1 88 ? -3.098 3.554 1.928 1.00 96.50 88 CYS A O 1
ATOM 706 N N . THR A 1 89 ? -2.972 5.656 1.161 1.00 96.00 89 THR A N 1
ATOM 707 C CA . THR A 1 89 ? -1.997 5.399 0.085 1.00 96.00 89 THR A CA 1
ATOM 708 C C . THR A 1 89 ? -0.715 6.200 0.296 1.00 96.00 89 THR A C 1
ATOM 710 O O . THR A 1 89 ? -0.775 7.417 0.477 1.00 96.00 89 THR A O 1
ATOM 713 N N . ALA A 1 90 ? 0.439 5.563 0.133 1.00 96.69 90 ALA A N 1
ATOM 714 C CA . ALA A 1 90 ? 1.759 6.178 0.199 1.00 96.69 90 ALA A CA 1
ATOM 715 C C . ALA A 1 90 ? 2.206 6.663 -1.194 1.00 96.69 90 ALA A C 1
ATOM 717 O O . ALA A 1 90 ? 2.834 5.932 -1.963 1.00 96.69 90 ALA A O 1
ATOM 718 N N . LYS A 1 91 ? 1.830 7.892 -1.565 1.00 95.50 91 LYS A N 1
ATOM 719 C CA . LYS A 1 91 ? 1.971 8.400 -2.949 1.00 95.50 91 LYS A CA 1
ATOM 720 C C . LYS A 1 91 ? 3.380 8.867 -3.323 1.00 95.50 91 LYS A C 1
ATOM 722 O O . LYS A 1 91 ? 3.657 9.068 -4.502 1.00 95.50 91 LYS A O 1
ATOM 727 N N . THR A 1 92 ? 4.246 9.056 -2.334 1.00 95.56 92 THR A N 1
ATOM 728 C CA . THR A 1 92 ? 5.547 9.727 -2.483 1.00 95.56 92 THR A CA 1
ATOM 729 C C . THR A 1 92 ? 6.735 8.832 -2.130 1.00 95.56 92 THR A C 1
ATOM 731 O O . THR A 1 92 ? 7.860 9.318 -2.039 1.00 95.56 92 THR A O 1
ATOM 734 N N . LEU A 1 93 ? 6.519 7.523 -1.959 1.00 97.00 93 LEU A N 1
ATOM 735 C CA . LEU A 1 93 ? 7.604 6.564 -1.742 1.00 97.00 93 LEU A CA 1
ATOM 736 C C . LEU A 1 93 ? 8.395 6.330 -3.032 1.00 97.00 93 LEU A C 1
ATOM 738 O O . LEU A 1 93 ? 7.814 6.125 -4.097 1.00 97.00 93 LEU A O 1
ATOM 742 N N . TYR A 1 94 ? 9.718 6.324 -2.920 1.00 97.00 94 TYR A N 1
ATOM 743 C CA . TYR A 1 94 ? 10.669 6.023 -3.989 1.00 97.00 94 TYR A CA 1
ATOM 744 C C . TYR A 1 94 ? 11.903 5.336 -3.389 1.00 97.00 94 TYR A C 1
ATOM 746 O O . TYR A 1 94 ? 12.109 5.400 -2.182 1.00 97.00 94 TYR A O 1
ATOM 754 N N . ILE A 1 95 ? 12.726 4.692 -4.221 1.00 96.69 95 ILE A N 1
ATOM 755 C CA . ILE A 1 95 ? 14.023 4.124 -3.818 1.00 96.69 95 ILE A CA 1
ATOM 756 C C . ILE A 1 95 ? 15.143 4.741 -4.661 1.00 96.69 95 ILE A C 1
ATOM 758 O O . ILE A 1 95 ? 15.043 4.763 -5.890 1.00 96.69 95 ILE A O 1
ATOM 762 N N . SER A 1 96 ? 16.178 5.264 -4.000 1.00 95.56 96 SER A N 1
ATOM 763 C CA . SER A 1 96 ? 17.339 5.920 -4.624 1.00 95.56 96 SER A CA 1
ATOM 764 C C . SER A 1 96 ? 18.320 4.915 -5.243 1.00 95.56 96 SER A C 1
ATOM 766 O O . SER A 1 96 ? 18.319 3.726 -4.912 1.00 95.56 96 SER A O 1
ATOM 768 N N . ASP A 1 97 ? 19.195 5.375 -6.134 1.00 94.62 97 ASP A N 1
ATOM 769 C CA . ASP A 1 97 ? 20.296 4.590 -6.677 1.00 94.62 97 ASP A CA 1
ATOM 770 C C . ASP A 1 97 ? 21.477 4.432 -5.715 1.00 94.62 97 ASP A C 1
ATOM 772 O O . ASP A 1 97 ? 22.273 3.493 -5.891 1.00 94.62 97 ASP A O 1
ATOM 776 N N . SER A 1 98 ? 21.531 5.251 -4.659 1.00 94.06 98 SER A N 1
ATOM 777 C CA . SER A 1 98 ? 22.402 5.032 -3.498 1.00 94.06 98 SER A CA 1
ATOM 778 C C . SER A 1 98 ? 22.084 3.708 -2.798 1.00 94.06 98 SER A C 1
ATOM 780 O O . SER A 1 98 ? 23.005 2.991 -2.408 1.00 94.06 98 SER A O 1
ATOM 782 N N . ASP A 1 99 ? 20.809 3.309 -2.754 1.00 94.81 99 ASP A N 1
ATOM 783 C CA . ASP A 1 99 ? 20.382 2.034 -2.183 1.00 94.81 99 ASP A CA 1
ATOM 784 C C . ASP A 1 99 ? 20.798 0.859 -3.089 1.00 94.81 99 ASP A C 1
ATOM 786 O O . ASP A 1 99 ? 20.367 0.721 -4.245 1.00 94.81 99 ASP A O 1
ATOM 790 N N . LYS A 1 100 ? 21.683 -0.004 -2.577 1.00 94.62 100 LYS A N 1
ATOM 791 C CA . LYS A 1 100 ? 22.253 -1.141 -3.323 1.00 94.62 100 LYS A CA 1
ATOM 792 C C . LYS A 1 100 ? 21.464 -2.440 -3.158 1.00 94.62 100 LYS A C 1
ATOM 794 O O . LYS A 1 100 ? 21.808 -3.443 -3.792 1.00 94.62 100 LYS A O 1
ATOM 799 N N . ARG A 1 101 ? 20.391 -2.452 -2.361 1.00 95.75 101 ARG A N 1
ATOM 800 C CA . ARG A 1 101 ? 19.572 -3.650 -2.152 1.00 95.75 101 ARG A CA 1
ATOM 801 C C . ARG A 1 101 ? 18.901 -4.057 -3.466 1.00 95.75 101 ARG A C 1
ATOM 803 O O . ARG A 1 101 ? 18.283 -3.254 -4.158 1.00 95.75 101 ARG A O 1
ATOM 810 N N . LYS A 1 102 ? 18.990 -5.345 -3.815 1.00 96.25 102 LYS A N 1
ATOM 811 C CA . LYS A 1 102 ? 18.269 -5.911 -4.978 1.00 96.25 102 LYS A CA 1
ATOM 812 C C . LYS A 1 102 ? 16.776 -6.085 -4.697 1.00 96.25 102 LYS A C 1
ATOM 814 O O . LYS A 1 102 ? 15.971 -6.162 -5.622 1.00 96.25 102 LYS A O 1
ATOM 819 N N . HIS A 1 103 ? 16.424 -6.200 -3.420 1.00 97.25 103 HIS A N 1
ATOM 820 C CA . HIS A 1 103 ? 15.061 -6.364 -2.950 1.00 97.25 103 HIS A CA 1
ATOM 821 C C . HIS A 1 103 ? 14.896 -5.689 -1.592 1.00 97.25 103 HIS A C 1
ATOM 823 O O . HIS A 1 103 ? 15.845 -5.662 -0.813 1.00 97.25 103 HIS A O 1
ATOM 829 N N . PHE A 1 104 ? 13.689 -5.231 -1.291 1.00 97.38 104 PHE A N 1
ATOM 830 C CA . PHE A 1 104 ? 13.333 -4.657 0.005 1.00 97.38 104 PHE A CA 1
ATOM 831 C C . PHE A 1 104 ? 11.902 -5.057 0.386 1.00 97.38 104 PHE A C 1
ATOM 833 O O . PHE A 1 104 ? 11.198 -5.700 -0.397 1.00 97.38 104 PHE A O 1
ATOM 840 N N . MET A 1 105 ? 11.483 -4.708 1.596 1.00 97.94 105 MET A N 1
ATOM 841 C CA . MET A 1 105 ? 10.093 -4.775 2.045 1.00 97.94 105 MET A CA 1
ATOM 842 C C . MET A 1 105 ? 9.692 -3.385 2.532 1.00 97.94 105 MET A C 1
ATOM 844 O O . MET A 1 105 ? 10.538 -2.629 3.012 1.00 97.94 105 MET A O 1
ATOM 848 N N . LEU A 1 106 ? 8.416 -3.042 2.399 1.00 98.06 106 LEU A N 1
ATOM 849 C CA . LEU A 1 106 ? 7.856 -1.892 3.096 1.00 98.06 106 LEU A CA 1
ATOM 850 C C . LEU A 1 106 ? 7.690 -2.266 4.567 1.00 98.06 106 LEU A C 1
ATOM 852 O O . LEU A 1 106 ? 7.330 -3.402 4.873 1.00 98.06 106 LEU A O 1
ATOM 856 N N . SER A 1 107 ? 7.933 -1.305 5.445 1.00 97.75 107 SER A N 1
ATOM 857 C CA . SER A 1 107 ? 7.687 -1.414 6.879 1.00 97.75 107 SER A CA 1
ATOM 858 C C . SER A 1 107 ? 6.594 -0.426 7.252 1.00 97.75 107 SER A C 1
ATOM 860 O O . SER A 1 107 ? 6.742 0.765 6.974 1.00 97.75 107 SER A O 1
ATOM 862 N N . VAL A 1 108 ? 5.497 -0.920 7.824 1.00 98.12 108 VAL A N 1
ATOM 863 C CA . VAL A 1 108 ? 4.388 -0.111 8.333 1.00 98.12 108 VAL A CA 1
ATOM 864 C C . VAL A 1 108 ? 4.405 -0.191 9.853 1.00 98.12 108 VAL A C 1
ATOM 866 O O . VAL A 1 108 ? 4.089 -1.238 10.410 1.00 98.12 108 VAL A O 1
ATOM 869 N N . LYS A 1 109 ? 4.785 0.897 10.522 1.00 97.62 109 LYS A N 1
ATOM 870 C CA . LYS A 1 109 ? 4.722 1.023 11.981 1.00 97.62 109 LYS A CA 1
ATOM 871 C C . LYS A 1 109 ? 3.370 1.605 12.364 1.00 97.62 109 LYS A C 1
ATOM 873 O O . LYS A 1 109 ? 2.970 2.612 11.780 1.00 97.62 109 LYS A O 1
ATOM 878 N N . MET A 1 110 ? 2.686 0.987 13.316 1.00 97.88 110 MET A N 1
ATOM 879 C CA . MET A 1 110 ? 1.363 1.399 13.769 1.00 97.88 110 MET A CA 1
ATOM 880 C C . MET A 1 110 ? 1.303 1.537 15.285 1.00 97.88 110 MET A C 1
ATOM 882 O O . MET A 1 110 ? 1.893 0.741 16.007 1.00 97.88 110 MET A O 1
ATOM 886 N N . PHE A 1 111 ? 0.545 2.523 15.743 1.00 97.31 111 PHE A N 1
ATOM 887 C CA . PHE A 1 111 ? 0.270 2.800 17.151 1.00 97.31 111 PHE A CA 1
ATOM 888 C C . PHE A 1 111 ? -1.064 3.543 17.262 1.00 97.31 111 PHE A C 1
ATOM 890 O O . PHE A 1 111 ? -1.560 4.065 16.262 1.00 97.31 111 PHE A O 1
ATOM 897 N N . TYR A 1 112 ? -1.666 3.578 18.442 1.00 97.06 112 TYR A N 1
ATOM 898 C CA . TYR A 1 112 ? -2.831 4.422 18.722 1.00 97.06 112 TYR A CA 1
ATOM 899 C C . TYR A 1 112 ? -2.397 5.841 19.105 1.00 97.06 112 TYR A C 1
ATOM 901 O O . TYR A 1 112 ? -1.247 6.055 19.483 1.00 97.06 112 TYR A O 1
ATOM 909 N N . GLY A 1 113 ? -3.286 6.830 19.018 1.00 94.56 113 GLY A N 1
ATOM 910 C CA . GLY A 1 113 ? -2.961 8.222 19.355 1.00 94.56 113 GLY A CA 1
ATOM 911 C C . GLY A 1 113 ? -2.464 8.432 20.792 1.00 94.56 113 GLY A C 1
ATOM 912 O O . GLY A 1 113 ? -1.665 9.334 21.026 1.00 94.56 113 GLY A O 1
ATOM 913 N N . ASN A 1 114 ? -2.840 7.557 21.731 1.00 95.81 114 ASN A N 1
ATOM 914 C CA . ASN A 1 114 ? -2.292 7.521 23.095 1.00 95.81 114 ASN A CA 1
ATOM 915 C C . ASN A 1 114 ? -0.874 6.915 23.194 1.00 95.81 114 ASN A C 1
ATOM 917 O O . ASN A 1 114 ? -0.360 6.733 24.293 1.00 95.81 114 ASN A O 1
ATOM 921 N N . SER A 1 115 ? -0.230 6.617 22.064 1.00 96.06 115 SER A N 1
ATOM 922 C CA . SER A 1 115 ? 1.078 5.956 21.953 1.00 96.06 115 SER A CA 1
ATOM 923 C C . SER A 1 115 ? 1.115 4.467 22.315 1.00 96.06 115 SER A C 1
ATOM 925 O O . SER A 1 115 ? 2.207 3.894 22.349 1.00 96.06 115 SER A O 1
ATOM 927 N N . ASP A 1 116 ? -0.032 3.806 22.499 1.00 97.38 116 ASP A N 1
ATOM 928 C CA . ASP A 1 116 ? -0.069 2.346 22.627 1.00 97.38 116 ASP A CA 1
ATOM 929 C C . ASP A 1 116 ? 0.397 1.694 21.316 1.00 97.38 116 ASP A C 1
ATOM 931 O O . ASP A 1 116 ? -0.199 1.887 20.250 1.00 97.38 116 ASP A O 1
ATOM 935 N N . ASP A 1 117 ? 1.477 0.913 21.387 1.00 97.94 117 ASP A N 1
ATOM 936 C CA . ASP A 1 117 ? 2.080 0.288 20.210 1.00 97.94 117 ASP A CA 1
ATOM 937 C C . ASP A 1 117 ? 1.206 -0.860 19.684 1.00 97.94 117 ASP A C 1
ATOM 939 O O . ASP A 1 117 ? 0.821 -1.773 20.418 1.00 97.94 117 ASP A O 1
ATOM 943 N N . ILE A 1 118 ? 0.905 -0.827 18.383 1.00 97.94 118 ILE A N 1
ATOM 944 C CA . ILE A 1 118 ? 0.257 -1.944 17.677 1.00 97.94 118 ILE A CA 1
ATOM 945 C C . ILE A 1 118 ? 1.337 -2.861 17.097 1.00 97.94 118 ILE A C 1
ATOM 947 O O . ILE A 1 118 ? 1.177 -4.083 17.077 1.00 97.94 118 ILE A O 1
ATOM 951 N N . GLY A 1 119 ? 2.431 -2.269 16.613 1.00 97.94 119 GLY A N 1
ATOM 952 C CA . GLY A 1 119 ? 3.604 -2.975 16.119 1.00 97.94 119 GLY A CA 1
ATOM 953 C C . GLY A 1 119 ? 3.984 -2.626 14.681 1.00 97.94 119 GLY A C 1
ATOM 954 O O . GLY A 1 119 ? 3.568 -1.617 14.105 1.00 97.94 119 GLY A O 1
ATOM 955 N N . VAL A 1 120 ? 4.826 -3.479 14.093 1.00 98.06 120 VAL A N 1
ATOM 956 C CA . VAL A 1 120 ? 5.423 -3.273 12.767 1.00 98.06 120 VAL A CA 1
ATOM 957 C C . VAL A 1 120 ? 5.025 -4.392 11.809 1.00 98.06 120 VAL A C 1
ATOM 959 O O . VAL A 1 120 ? 5.281 -5.569 12.060 1.00 98.06 120 VAL A O 1
ATOM 962 N N . PHE A 1 121 ? 4.455 -4.016 10.666 1.00 98.31 121 PHE A N 1
ATOM 963 C CA . PHE A 1 121 ? 3.988 -4.928 9.625 1.00 98.31 121 PHE A CA 1
ATOM 964 C C . PHE A 1 121 ? 4.853 -4.806 8.372 1.00 98.31 121 PHE A C 1
ATOM 966 O O . PHE A 1 121 ? 5.023 -3.719 7.815 1.00 98.31 121 PHE A O 1
ATOM 973 N N . LEU A 1 122 ? 5.380 -5.934 7.896 1.00 98.19 122 LEU A N 1
ATOM 974 C CA . LEU A 1 122 ? 6.201 -5.983 6.688 1.00 98.19 122 LEU A CA 1
ATOM 975 C C . LEU A 1 122 ? 5.368 -6.357 5.459 1.00 98.19 122 LEU A C 1
ATOM 977 O O . LEU A 1 122 ? 4.523 -7.255 5.503 1.00 98.19 122 LEU A O 1
ATOM 981 N N . SER A 1 123 ? 5.644 -5.707 4.329 1.00 98.38 123 SER A N 1
ATOM 982 C CA . SER A 1 123 ? 5.091 -6.125 3.040 1.00 98.38 123 SER A CA 1
ATOM 983 C C . SER A 1 123 ? 5.731 -7.421 2.540 1.00 98.38 123 SER A C 1
ATOM 985 O O . SER A 1 123 ? 6.732 -7.907 3.067 1.00 98.38 123 SER A O 1
ATOM 987 N N . LYS A 1 124 ? 5.213 -7.969 1.435 1.00 98.19 124 LYS A N 1
ATOM 988 C CA . LYS A 1 124 ? 5.966 -8.984 0.690 1.00 98.19 124 LYS A CA 1
ATOM 989 C C . LYS A 1 124 ? 7.187 -8.340 0.026 1.00 98.19 124 LYS A C 1
ATOM 991 O O . LYS A 1 124 ? 7.253 -7.124 -0.156 1.00 98.19 124 LYS A O 1
ATOM 996 N N . ARG A 1 125 ? 8.152 -9.179 -0.351 1.00 97.69 125 ARG A N 1
ATOM 997 C CA . ARG A 1 125 ? 9.396 -8.766 -1.012 1.00 97.69 125 ARG A CA 1
ATOM 998 C C . ARG A 1 125 ? 9.102 -8.005 -2.312 1.00 97.69 125 ARG A C 1
ATOM 1000 O O . ARG A 1 125 ? 8.341 -8.489 -3.148 1.00 97.69 125 ARG A O 1
ATOM 1007 N N . ILE A 1 126 ? 9.751 -6.858 -2.491 1.00 98.31 126 ILE A N 1
ATOM 1008 C CA . ILE A 1 126 ? 9.691 -6.013 -3.687 1.00 98.31 126 ILE A CA 1
ATOM 1009 C C . ILE A 1 126 ? 11.050 -6.060 -4.376 1.00 98.31 126 ILE A C 1
ATOM 1011 O O . ILE A 1 126 ? 12.079 -5.808 -3.748 1.00 98.31 126 ILE A O 1
ATOM 1015 N N . LYS A 1 127 ? 11.071 -6.395 -5.667 1.00 97.56 127 LYS A N 1
ATOM 1016 C CA . LYS A 1 127 ? 12.292 -6.434 -6.482 1.00 97.56 127 LYS A CA 1
ATOM 1017 C C . LYS A 1 127 ? 12.604 -5.054 -7.055 1.00 97.56 127 LYS A C 1
ATOM 1019 O O . LYS A 1 127 ? 11.748 -4.420 -7.670 1.00 97.56 127 LYS A O 1
ATOM 1024 N N . VAL A 1 128 ? 13.841 -4.602 -6.883 1.00 97.38 128 VAL A N 1
ATOM 1025 C CA . VAL A 1 128 ? 14.314 -3.331 -7.442 1.00 97.38 128 VAL A CA 1
ATOM 1026 C C . VAL A 1 128 ? 14.703 -3.543 -8.902 1.00 97.38 128 VAL A C 1
ATOM 1028 O O . VAL A 1 128 ? 15.473 -4.451 -9.219 1.00 97.38 128 VAL A O 1
ATOM 1031 N N . ILE A 1 129 ? 14.182 -2.704 -9.795 1.00 96.62 129 ILE A N 1
ATOM 1032 C CA . ILE A 1 129 ? 14.506 -2.712 -11.228 1.00 96.62 129 ILE A CA 1
ATOM 1033 C C . ILE A 1 129 ? 15.046 -1.343 -11.658 1.00 96.62 129 ILE A C 1
ATOM 1035 O O . ILE A 1 129 ? 14.667 -0.317 -11.101 1.00 96.62 129 ILE A O 1
ATOM 1039 N N . SER A 1 130 ? 15.922 -1.302 -12.661 1.00 93.81 130 SER A N 1
ATOM 1040 C CA . SER A 1 130 ? 16.457 -0.043 -13.205 1.00 93.81 130 SER A CA 1
ATOM 1041 C C . SER A 1 130 ? 15.456 0.640 -14.142 1.00 93.81 130 SER A C 1
ATOM 1043 O O . SER A 1 130 ? 15.100 1.806 -13.969 1.00 93.81 130 SER A O 1
ATOM 1045 N N . LYS A 1 131 ? 14.982 -0.109 -15.140 1.00 90.69 131 LYS A N 1
ATOM 1046 C CA . LYS A 1 131 ? 13.993 0.297 -16.140 1.00 90.69 131 LYS A CA 1
ATOM 1047 C C . LYS A 1 131 ? 13.393 -0.958 -16.790 1.00 90.69 131 LYS A C 1
ATOM 1049 O O . LYS A 1 131 ? 14.107 -1.956 -16.910 1.00 90.69 131 LYS A O 1
ATOM 1054 N N . PRO A 1 132 ? 12.124 -0.937 -17.232 1.00 88.62 132 PRO A N 1
ATOM 1055 C CA . PRO A 1 132 ? 11.565 -2.037 -18.012 1.00 88.62 132 PRO A CA 1
ATOM 1056 C C . PRO A 1 132 ? 12.396 -2.325 -19.272 1.00 88.62 132 PRO A C 1
ATOM 1058 O O . PRO A 1 132 ? 12.820 -1.403 -19.975 1.00 88.62 132 PRO A O 1
ATOM 1061 N N . SER A 1 133 ? 12.632 -3.608 -19.554 1.00 88.69 133 SER A N 1
ATOM 1062 C CA . SER A 1 133 ? 13.342 -4.043 -20.760 1.00 88.69 133 SER A CA 1
ATOM 1063 C C . SER A 1 133 ? 12.489 -3.794 -22.005 1.00 88.69 133 SER A C 1
ATOM 1065 O O . SER A 1 133 ? 11.304 -4.108 -22.015 1.00 88.69 133 SER A O 1
ATOM 1067 N N . LYS A 1 134 ? 13.110 -3.281 -23.075 1.00 89.94 134 LYS A N 1
ATOM 1068 C CA . LYS A 1 134 ? 12.494 -3.210 -24.414 1.00 89.94 134 LYS A CA 1
ATOM 1069 C C . LYS A 1 134 ? 12.679 -4.497 -25.230 1.00 89.94 134 LYS A C 1
ATOM 1071 O O . LYS A 1 134 ? 12.067 -4.644 -26.281 1.00 89.94 134 LYS A O 1
ATOM 1076 N N . LYS A 1 135 ? 13.561 -5.404 -24.794 1.00 90.00 135 LYS A N 1
ATOM 1077 C CA . LYS A 1 135 ? 13.822 -6.675 -25.487 1.00 90.00 135 LYS A CA 1
ATOM 1078 C C . LYS A 1 135 ? 12.690 -7.663 -25.212 1.00 90.00 135 LYS A C 1
ATOM 1080 O O . LYS A 1 135 ? 12.108 -7.628 -24.128 1.00 90.00 135 LYS A O 1
ATOM 1085 N N . LYS A 1 136 ? 12.442 -8.579 -26.157 1.00 88.81 136 LYS A N 1
ATOM 1086 C CA . LYS A 1 136 ? 11.500 -9.692 -25.969 1.00 88.81 136 LYS A CA 1
ATOM 1087 C C . LYS A 1 136 ? 11.841 -10.431 -24.675 1.00 88.81 136 LYS A C 1
ATOM 1089 O O . LYS A 1 136 ? 12.989 -10.831 -24.469 1.00 8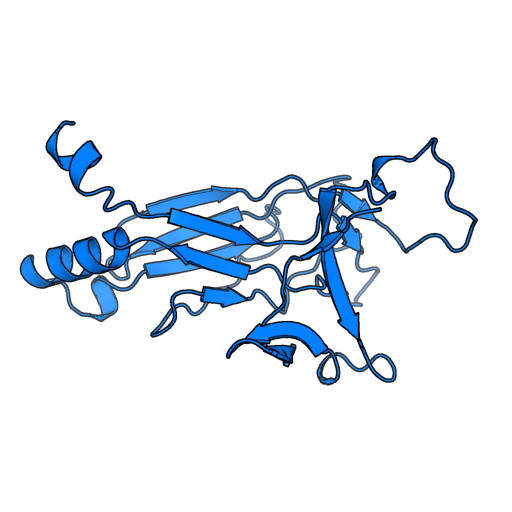8.81 136 LYS A O 1
ATOM 1094 N N . GLN A 1 137 ? 10.849 -10.569 -23.801 1.00 89.38 137 GLN A N 1
ATOM 1095 C CA . GLN A 1 137 ? 11.053 -11.192 -22.503 1.00 89.38 137 GLN A CA 1
ATOM 1096 C C . GLN A 1 137 ? 11.352 -12.681 -22.691 1.00 89.38 137 GLN A C 1
ATOM 1098 O O . GLN A 1 137 ? 10.626 -13.394 -23.380 1.00 89.38 137 GLN A O 1
ATOM 1103 N N . SER A 1 138 ? 12.441 -13.144 -22.081 1.00 88.62 138 SER A N 1
ATOM 1104 C CA . SER A 1 138 ? 12.771 -14.566 -22.028 1.00 88.62 138 SER A CA 1
ATOM 1105 C C . SER A 1 138 ? 12.123 -15.208 -20.806 1.00 88.62 138 SER A C 1
ATOM 1107 O O . SER A 1 138 ? 12.159 -14.636 -19.714 1.00 88.62 138 SER A O 1
ATOM 1109 N N . LEU A 1 139 ? 11.633 -16.439 -20.967 1.00 85.94 139 LEU A N 1
ATOM 1110 C CA . LEU A 1 139 ? 11.127 -17.269 -19.868 1.00 85.94 139 LEU A CA 1
ATOM 1111 C C . LEU A 1 139 ? 12.198 -17.588 -18.810 1.00 85.94 139 LEU A C 1
ATOM 1113 O O . LEU A 1 139 ? 11.851 -17.920 -17.683 1.00 85.94 139 LEU A O 1
ATOM 1117 N N . LYS A 1 140 ? 13.492 -17.409 -19.125 1.00 83.56 140 LYS A N 1
ATOM 1118 C CA . LYS A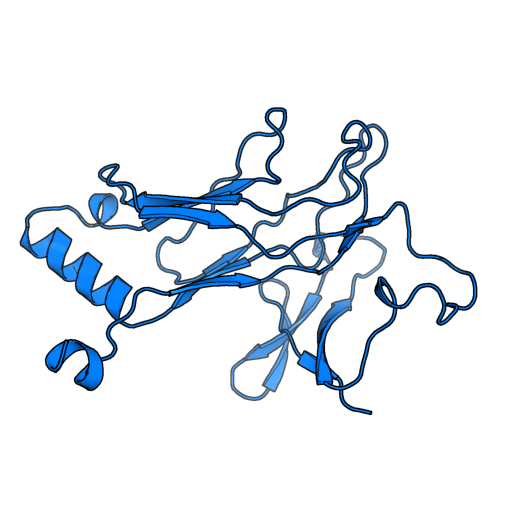 1 140 ? 14.588 -17.538 -18.146 1.00 83.56 140 LYS A CA 1
ATOM 1119 C C . LYS A 1 140 ? 14.477 -16.535 -16.986 1.00 83.56 140 LYS A C 1
ATOM 1121 O O . LYS A 1 140 ? 15.005 -16.791 -15.914 1.00 83.56 140 LYS A O 1
ATOM 1126 N N . ASN A 1 141 ? 13.775 -15.414 -17.184 1.00 81.25 141 ASN A N 1
ATOM 1127 C CA . ASN A 1 141 ? 13.509 -14.400 -16.160 1.00 81.25 141 ASN A CA 1
ATOM 1128 C C . ASN A 1 141 ? 12.028 -14.420 -15.748 1.00 81.25 141 ASN A C 1
ATOM 1130 O O . ASN A 1 141 ? 11.310 -13.435 -15.948 1.00 81.25 141 ASN A O 1
ATOM 1134 N N . ALA A 1 142 ? 11.587 -15.543 -15.176 1.00 86.75 142 ALA A N 1
ATOM 1135 C CA . ALA A 1 142 ? 10.191 -15.783 -14.801 1.00 86.75 142 ALA A CA 1
ATOM 1136 C C . ALA A 1 142 ? 9.621 -14.743 -13.815 1.00 86.75 142 ALA A C 1
ATOM 1138 O O . ALA A 1 142 ? 8.444 -14.413 -13.903 1.00 86.75 142 ALA A O 1
ATOM 1139 N N . ASP A 1 143 ? 10.454 -14.151 -12.948 1.00 85.19 143 ASP A N 1
ATOM 1140 C CA . ASP A 1 143 ? 10.050 -13.102 -11.990 1.00 85.19 143 ASP A CA 1
ATOM 1141 C C . ASP A 1 143 ? 9.381 -11.876 -12.630 1.00 85.19 143 ASP A C 1
ATOM 1143 O O . ASP A 1 143 ? 8.664 -11.137 -11.956 1.00 85.19 143 ASP A O 1
ATOM 1147 N N . LEU A 1 144 ? 9.703 -11.597 -13.896 1.00 90.56 144 LEU A N 1
ATOM 1148 C CA . LEU A 1 144 ? 9.185 -10.445 -14.638 1.00 90.56 144 LEU A CA 1
ATOM 1149 C C . LEU A 1 144 ? 8.072 -10.843 -15.618 1.00 90.56 144 LEU A C 1
ATOM 1151 O O . LEU A 1 144 ? 7.547 -9.983 -16.323 1.00 90.56 144 LEU A O 1
ATOM 1155 N N . CYS A 1 145 ? 7.720 -12.128 -15.670 1.00 94.50 145 CYS A N 1
ATOM 1156 C CA . CYS A 1 145 ? 6.555 -12.622 -16.388 1.00 94.50 145 CYS A CA 1
ATOM 1157 C C . CYS A 1 145 ? 5.311 -12.548 -15.492 1.00 94.50 145 CYS A C 1
ATOM 1159 O O . CYS A 1 145 ? 5.397 -12.506 -14.263 1.00 94.50 145 CYS A O 1
ATOM 1161 N N . ILE A 1 146 ? 4.136 -12.556 -16.118 1.00 96.06 146 ILE A N 1
ATOM 1162 C CA . ILE A 1 146 ? 2.846 -12.565 -15.428 1.00 96.06 146 ILE A CA 1
ATOM 1163 C C . ILE A 1 146 ? 2.213 -13.934 -15.669 1.00 96.06 146 ILE A C 1
ATOM 1165 O O . ILE A 1 146 ? 1.921 -14.284 -16.808 1.00 96.06 146 ILE A O 1
ATOM 1169 N N . ALA A 1 147 ? 2.050 -14.722 -14.607 1.00 96.12 147 ALA A N 1
ATOM 1170 C CA . ALA A 1 147 ? 1.419 -16.036 -14.691 1.00 96.12 147 ALA A CA 1
ATOM 1171 C C . ALA A 1 147 ? -0.112 -15.922 -14.593 1.00 96.12 147 ALA A C 1
ATOM 1173 O O . ALA A 1 147 ? -0.625 -15.057 -13.872 1.00 96.12 147 ALA A O 1
ATOM 1174 N N . SER A 1 148 ? -0.828 -16.823 -15.276 1.00 97.56 148 SER A N 1
ATOM 1175 C CA . SER A 1 148 ? -2.282 -16.978 -15.126 1.00 97.56 148 SER A CA 1
ATOM 1176 C C . SER A 1 148 ? -2.645 -17.235 -13.656 1.00 97.56 148 SER A C 1
ATOM 1178 O O . SER A 1 148 ? -1.901 -17.895 -12.928 1.00 97.56 148 SER A O 1
ATOM 1180 N N . GLY A 1 149 ? -3.750 -16.657 -13.192 1.00 97.00 149 GLY A N 1
ATOM 1181 C CA . GLY A 1 149 ? -4.207 -16.715 -11.802 1.00 97.00 149 GLY A CA 1
ATOM 1182 C C . GLY A 1 149 ? -3.461 -15.784 -10.838 1.00 97.00 149 GLY A C 1
ATOM 1183 O O . GLY A 1 149 ? -3.751 -15.781 -9.641 1.00 97.00 149 GLY A O 1
ATOM 1184 N N . THR A 1 150 ? -2.514 -14.968 -11.312 1.00 98.00 150 THR A N 1
ATOM 1185 C CA . THR A 1 150 ? -1.870 -13.939 -10.477 1.00 98.00 150 THR A CA 1
ATOM 1186 C C . THR A 1 150 ? -2.582 -12.592 -10.583 1.00 98.00 150 THR A C 1
ATOM 1188 O O . THR A 1 150 ? -3.423 -12.386 -11.453 1.00 98.00 150 THR A O 1
ATOM 1191 N N . LYS A 1 151 ? -2.280 -11.671 -9.658 1.00 98.38 151 LYS A N 1
ATOM 1192 C CA . LYS A 1 151 ? -2.911 -10.347 -9.602 1.00 98.38 151 LYS A CA 1
ATOM 1193 C C . LYS A 1 151 ? -2.043 -9.269 -10.242 1.00 98.38 151 LYS A C 1
ATOM 1195 O O . LYS A 1 151 ? -0.843 -9.206 -9.965 1.00 98.38 151 LYS A O 1
ATOM 1200 N N . VAL A 1 152 ? -2.673 -8.387 -11.011 1.00 98.44 152 VAL A N 1
ATOM 1201 C CA . VAL A 1 152 ? -2.071 -7.202 -11.635 1.00 98.44 152 VAL A CA 1
ATOM 1202 C C . VAL A 1 152 ? -2.841 -5.937 -11.261 1.00 98.44 152 VAL A C 1
ATOM 1204 O O . VAL A 1 152 ? -4.024 -5.989 -10.933 1.00 98.44 152 VAL A O 1
ATOM 1207 N N . ALA A 1 153 ? -2.168 -4.792 -11.329 1.00 98.44 153 ALA A N 1
ATOM 1208 C CA . ALA A 1 153 ? -2.804 -3.480 -11.302 1.00 98.44 153 ALA A CA 1
ATOM 1209 C C . ALA A 1 153 ? -2.606 -2.819 -12.668 1.00 98.44 153 ALA A C 1
ATOM 1211 O O . ALA A 1 153 ? -1.532 -2.933 -13.263 1.00 98.44 153 ALA A O 1
ATOM 1212 N N . LEU A 1 154 ? -3.630 -2.123 -13.155 1.00 98.44 154 LEU A N 1
ATOM 1213 C CA . LEU A 1 154 ? -3.612 -1.439 -14.446 1.00 98.44 154 LEU A CA 1
ATOM 1214 C C . LEU A 1 154 ? -3.723 0.064 -14.219 1.00 98.44 154 LEU A C 1
ATOM 1216 O O . LEU A 1 154 ? -4.523 0.517 -13.400 1.00 98.44 154 LEU A O 1
ATOM 1220 N N . PHE A 1 155 ? -2.920 0.839 -14.941 1.00 98.31 155 PHE A N 1
ATOM 1221 C CA . PHE A 1 155 ? -2.948 2.292 -14.858 1.00 98.31 155 PHE A CA 1
ATOM 1222 C C . PHE A 1 155 ? -2.704 2.932 -16.219 1.00 98.31 155 PHE A C 1
ATOM 1224 O O . PHE A 1 155 ? -2.047 2.365 -17.090 1.00 98.31 155 PHE A O 1
ATOM 1231 N N . ASN A 1 156 ? -3.208 4.147 -16.373 1.00 97.69 156 ASN A N 1
ATOM 1232 C CA . ASN A 1 156 ? -2.940 5.029 -17.491 1.00 97.69 156 ASN A CA 1
ATOM 1233 C C . ASN A 1 156 ? -2.301 6.318 -16.968 1.00 97.69 156 ASN A C 1
ATOM 1235 O O . ASN A 1 156 ? -2.655 6.801 -15.892 1.00 97.69 156 ASN A O 1
ATOM 1239 N N . ARG A 1 157 ? -1.346 6.873 -17.718 1.00 96.56 157 ARG A N 1
ATOM 1240 C CA . ARG A 1 157 ? -0.733 8.171 -17.424 1.00 96.56 157 ARG A CA 1
ATOM 1241 C C . ARG A 1 157 ? -0.582 8.961 -18.714 1.00 96.56 157 ARG A C 1
ATOM 1243 O O . ARG A 1 157 ? 0.161 8.563 -19.610 1.00 96.56 157 ARG A O 1
ATOM 1250 N N . LEU A 1 158 ? -1.250 10.103 -18.788 1.00 95.00 158 LEU A N 1
ATOM 1251 C CA . LEU A 1 158 ? -1.219 10.973 -19.956 1.00 95.00 158 LEU A CA 1
ATOM 1252 C C . LEU A 1 158 ? 0.020 11.876 -19.931 1.00 95.00 158 LEU A C 1
ATOM 1254 O O . LEU A 1 158 ? 0.256 12.577 -18.942 1.00 95.00 158 LEU A O 1
ATOM 1258 N N . ARG A 1 159 ? 0.786 11.880 -21.033 1.00 93.94 159 ARG A N 1
ATOM 1259 C CA . ARG A 1 159 ? 1.930 12.786 -21.285 1.00 93.94 159 ARG A CA 1
ATOM 1260 C C . ARG A 1 159 ? 2.948 12.859 -20.136 1.00 93.94 159 ARG A C 1
ATOM 1262 O O . ARG A 1 159 ? 3.486 13.923 -19.845 1.00 93.94 159 ARG A O 1
ATOM 1269 N N . SER A 1 160 ? 3.181 11.740 -19.451 1.00 90.06 160 SER A N 1
ATOM 1270 C CA . SER A 1 160 ? 4.126 11.654 -18.324 1.00 90.06 160 SER A CA 1
ATOM 1271 C C . SER A 1 160 ? 3.813 12.582 -17.138 1.00 90.06 160 SER A C 1
ATOM 1273 O O . SER A 1 160 ? 4.686 12.825 -16.312 1.00 90.06 160 SER A O 1
ATOM 1275 N N . GLN A 1 161 ? 2.574 13.065 -17.005 1.00 90.44 161 GLN A N 1
ATOM 1276 C CA . GLN A 1 161 ? 2.159 13.930 -15.897 1.00 90.44 161 GLN A CA 1
ATOM 1277 C C . GLN A 1 161 ? 1.661 13.093 -14.716 1.00 90.44 161 GLN A C 1
ATOM 1279 O O . GLN A 1 161 ? 0.689 12.356 -14.842 1.00 90.44 161 GLN A O 1
ATOM 1284 N N . THR A 1 162 ? 2.282 13.197 -13.540 1.00 88.38 162 THR A N 1
ATOM 1285 C CA . THR A 1 162 ? 1.893 12.370 -12.379 1.00 88.38 162 THR A CA 1
ATOM 1286 C C . THR A 1 162 ? 0.427 12.578 -11.981 1.00 88.38 162 THR A C 1
ATOM 1288 O O . THR A 1 162 ? -0.275 11.602 -11.716 1.00 88.38 162 THR A O 1
ATOM 1291 N N . VAL A 1 163 ? -0.068 13.820 -12.041 1.00 91.88 163 VAL A N 1
ATOM 1292 C CA . VAL A 1 163 ? -1.459 14.197 -11.709 1.00 91.88 163 VAL A CA 1
ATOM 1293 C C . VAL A 1 163 ? -2.490 13.575 -12.667 1.00 91.88 163 VAL A C 1
ATOM 1295 O O . VAL A 1 163 ? -3.652 13.372 -12.305 1.00 91.88 163 VAL A O 1
ATOM 1298 N N . SER A 1 164 ? -2.078 13.204 -13.884 1.00 94.06 164 SER A N 1
ATOM 1299 C CA . SER A 1 164 ? -2.956 12.551 -14.861 1.00 94.06 164 SER A CA 1
ATOM 1300 C C . SER A 1 164 ? -3.062 11.038 -14.659 1.00 94.06 164 SER A C 1
ATOM 1302 O O . SER A 1 164 ? -3.822 10.390 -15.374 1.00 94.06 164 SER A O 1
ATOM 1304 N N . THR A 1 165 ? -2.331 10.461 -13.696 1.00 97.31 165 THR A N 1
ATOM 1305 C CA . THR A 1 165 ? -2.374 9.013 -13.461 1.00 97.31 165 THR A CA 1
ATOM 1306 C C . THR A 1 165 ? -3.777 8.595 -13.022 1.00 97.31 165 THR A C 1
ATOM 1308 O O . THR A 1 165 ? -4.360 9.192 -12.111 1.00 97.31 165 THR A O 1
ATOM 1311 N N . ARG A 1 166 ? -4.325 7.577 -13.682 1.00 98.12 166 ARG A N 1
ATOM 1312 C CA . ARG A 1 166 ? -5.586 6.923 -13.328 1.00 98.12 166 ARG A CA 1
ATOM 1313 C C . ARG A 1 166 ? -5.375 5.421 -13.269 1.00 98.12 166 ARG A C 1
ATOM 1315 O O . ARG A 1 166 ? -4.644 4.877 -14.091 1.00 98.12 166 ARG A O 1
ATOM 1322 N N . TYR A 1 167 ? -6.018 4.759 -12.324 1.00 98.44 167 TYR A N 1
ATOM 1323 C CA . TYR A 1 167 ? -5.916 3.322 -12.112 1.00 98.44 167 TYR A CA 1
ATOM 1324 C C . TYR A 1 167 ? -7.256 2.662 -12.389 1.00 98.44 167 TYR A C 1
ATOM 1326 O O . TYR A 1 167 ? -8.299 3.217 -12.044 1.00 98.44 167 TYR A O 1
ATOM 1334 N N . LEU A 1 168 ? -7.231 1.467 -12.973 1.00 98.50 168 LEU A N 1
ATOM 1335 C CA . LEU A 1 168 ? -8.433 0.650 -13.045 1.00 98.50 168 LEU A CA 1
ATOM 1336 C C . LEU A 1 168 ? -8.844 0.264 -11.618 1.00 98.50 168 LEU A C 1
ATOM 1338 O O . LEU A 1 168 ? -8.021 -0.224 -10.840 1.00 98.50 168 LEU A O 1
ATOM 1342 N N . HIS A 1 169 ? -10.101 0.499 -11.270 1.00 98.00 169 HIS A N 1
ATOM 1343 C CA . HIS A 1 169 ? -10.682 0.213 -9.963 1.00 98.00 169 HIS A CA 1
ATOM 1344 C C . HIS A 1 169 ? -12.159 -0.158 -10.134 1.00 98.00 169 HIS A C 1
ATOM 1346 O O . HIS A 1 169 ? -12.761 0.206 -11.142 1.00 98.00 169 HIS A O 1
ATOM 1352 N N . VAL A 1 170 ? -12.730 -0.894 -9.181 1.00 97.00 170 VAL A N 1
ATOM 1353 C CA . VAL A 1 170 ? -14.152 -1.260 -9.191 1.00 97.00 170 VAL A CA 1
ATOM 1354 C C . VAL A 1 170 ? -14.820 -0.596 -8.003 1.00 97.00 170 VAL A C 1
ATOM 1356 O O . VAL A 1 170 ? -14.401 -0.805 -6.869 1.00 97.00 170 VAL A O 1
ATOM 1359 N N . GLU A 1 171 ? -15.854 0.187 -8.273 1.00 93.62 171 GLU A N 1
ATOM 1360 C CA . GLU A 1 171 ? -16.640 0.913 -7.279 1.00 93.62 171 GLU A CA 1
ATOM 1361 C C . GLU A 1 171 ? -18.090 0.966 -7.773 1.00 93.62 171 GLU A C 1
ATOM 1363 O O . GLU A 1 171 ? -18.327 1.019 -8.976 1.00 93.62 171 GLU A O 1
ATOM 1368 N N . GLY A 1 172 ? -19.078 0.851 -6.879 1.00 93.88 172 GLY A N 1
ATOM 1369 C CA . GLY A 1 172 ? -20.495 0.896 -7.277 1.00 93.88 172 GLY A CA 1
ATOM 1370 C C . GLY A 1 172 ? -20.895 -0.134 -8.348 1.00 93.88 172 GLY A C 1
ATOM 1371 O O . GLY A 1 172 ? -21.716 0.161 -9.213 1.00 93.88 172 GLY A O 1
ATOM 1372 N N . GLY A 1 173 ? -20.272 -1.318 -8.343 1.00 94.69 173 GLY A N 1
ATOM 1373 C CA . GLY A 1 173 ? -20.538 -2.385 -9.316 1.00 94.69 173 GLY A CA 1
ATOM 1374 C C . GLY A 1 173 ? -19.988 -2.145 -10.729 1.00 94.69 173 GLY A C 1
ATOM 1375 O O . GLY A 1 173 ? -20.234 -2.966 -11.606 1.00 94.69 173 GLY A O 1
ATOM 1376 N N . ASN A 1 174 ? -19.233 -1.067 -10.962 1.00 97.50 174 ASN A N 1
ATOM 1377 C CA . ASN A 1 174 ? -18.713 -0.700 -12.278 1.00 97.50 174 ASN A CA 1
ATOM 1378 C C . ASN A 1 174 ? -17.188 -0.547 -12.277 1.00 97.50 174 ASN A C 1
ATOM 1380 O O . ASN A 1 174 ? -16.558 -0.320 -11.244 1.00 97.50 174 ASN A O 1
ATOM 1384 N N . PHE A 1 175 ? -16.586 -0.660 -13.463 1.00 98.12 175 PHE A N 1
ATOM 1385 C CA . PHE A 1 175 ? -15.175 -0.342 -13.665 1.00 98.12 175 PHE A CA 1
ATOM 1386 C C . PHE A 1 175 ? -14.987 1.165 -13.851 1.00 98.12 175 PHE A C 1
ATOM 1388 O O . PHE A 1 175 ? -15.638 1.792 -14.684 1.00 98.12 175 PHE A O 1
ATOM 1395 N N . HIS A 1 176 ? -14.028 1.726 -13.123 1.00 96.38 176 HIS A N 1
ATOM 1396 C CA . HIS A 1 176 ? -13.683 3.140 -13.152 1.00 96.38 176 HIS A CA 1
ATOM 1397 C C . HIS A 1 176 ? -12.179 3.349 -13.322 1.00 96.38 176 HIS A C 1
ATOM 1399 O O . HIS A 1 176 ? -11.352 2.527 -12.923 1.00 96.38 176 HIS A O 1
ATOM 1405 N N . ALA A 1 177 ? -11.827 4.507 -13.874 1.00 97.50 177 ALA A N 1
ATOM 1406 C CA . ALA A 1 177 ? -10.466 5.022 -13.900 1.00 97.50 177 ALA A CA 1
ATOM 1407 C C . ALA A 1 177 ? -10.277 5.993 -12.718 1.00 97.50 177 ALA A C 1
ATOM 1409 O O . ALA A 1 177 ? -10.476 7.201 -12.852 1.00 97.50 177 ALA A O 1
ATOM 1410 N N . SER A 1 178 ? -9.921 5.471 -11.544 1.00 96.94 178 SER A N 1
ATOM 1411 C CA . SER A 1 178 ? -9.803 6.258 -10.310 1.00 96.94 178 SER A CA 1
ATOM 1412 C C . SER A 1 178 ? -8.467 7.001 -10.229 1.00 96.94 178 SER A C 1
ATOM 1414 O O . SER A 1 178 ? -7.417 6.486 -10.606 1.00 96.94 178 SER A O 1
ATOM 1416 N N . SER A 1 179 ? -8.483 8.232 -9.715 1.00 95.38 179 SER A N 1
ATOM 1417 C CA . SER A 1 179 ? -7.271 9.004 -9.392 1.00 95.38 179 SER A CA 1
ATOM 1418 C C . SER A 1 179 ? -6.742 8.735 -7.977 1.00 95.38 179 SER A C 1
ATOM 1420 O O . SER A 1 179 ? -5.656 9.205 -7.630 1.00 95.38 179 SER A O 1
ATOM 1422 N N . GLN A 1 180 ? -7.498 8.007 -7.150 1.00 93.00 180 GLN A N 1
ATOM 1423 C CA . GLN A 1 180 ? -7.221 7.849 -5.719 1.00 93.00 180 GLN A CA 1
ATOM 1424 C C . GLN A 1 180 ? -6.985 6.396 -5.311 1.00 93.00 180 GLN A C 1
ATOM 1426 O O . GLN A 1 180 ? -6.122 6.136 -4.475 1.00 93.00 180 GLN A O 1
ATOM 1431 N N . GLN A 1 181 ? -7.738 5.466 -5.896 1.00 95.25 181 GLN A N 1
ATOM 1432 C CA . GLN A 1 181 ? -7.703 4.042 -5.577 1.00 95.25 181 GLN A CA 1
ATOM 1433 C C . GLN A 1 181 ? -7.285 3.234 -6.802 1.00 95.25 181 GLN A C 1
ATOM 1435 O O . GLN A 1 181 ? -7.383 3.706 -7.930 1.00 95.25 181 GLN A O 1
ATOM 1440 N N . TRP A 1 182 ? -6.816 2.012 -6.580 1.00 97.81 182 TRP A N 1
ATOM 1441 C CA . TRP A 1 182 ? -6.439 1.078 -7.634 1.00 97.81 182 TRP A CA 1
ATOM 1442 C C . TRP A 1 182 ? -6.887 -0.330 -7.252 1.00 97.81 182 TRP A C 1
ATOM 1444 O O . TRP A 1 182 ? -6.871 -0.698 -6.079 1.00 97.81 182 TRP A O 1
ATOM 1454 N N . GLY A 1 183 ? -7.338 -1.105 -8.235 1.00 97.12 183 GLY A N 1
ATOM 1455 C CA . GLY A 1 183 ? -7.747 -2.495 -8.057 1.00 97.12 183 GLY A CA 1
ATOM 1456 C C . GLY A 1 183 ? -6.605 -3.476 -8.322 1.00 97.12 183 GLY A C 1
ATOM 1457 O O . GLY A 1 183 ? -5.712 -3.214 -9.131 1.00 97.12 183 GLY A O 1
ATOM 1458 N N . ALA A 1 184 ? -6.657 -4.627 -7.651 1.00 98.06 184 ALA A N 1
ATOM 1459 C CA . ALA A 1 184 ? -5.805 -5.776 -7.930 1.00 98.06 184 ALA A CA 1
ATOM 1460 C C . ALA A 1 184 ? -6.650 -6.867 -8.603 1.00 98.06 184 ALA A C 1
ATOM 1462 O O . ALA A 1 184 ? -7.473 -7.505 -7.949 1.00 98.06 184 ALA A O 1
ATOM 1463 N N . PHE A 1 185 ? -6.440 -7.078 -9.899 1.00 98.38 185 PHE A N 1
ATOM 1464 C CA . PHE A 1 185 ? -7.261 -7.951 -10.736 1.00 98.38 185 PHE A CA 1
ATOM 1465 C C . PHE A 1 185 ? -6.542 -9.256 -11.024 1.00 98.38 185 PHE A C 1
ATOM 1467 O O . PHE A 1 185 ? -5.367 -9.239 -11.392 1.00 98.38 185 PHE A O 1
ATOM 1474 N N . PHE A 1 186 ? -7.242 -10.379 -10.881 1.00 98.38 186 PHE A N 1
ATOM 1475 C CA . PHE A 1 186 ? -6.743 -11.651 -11.383 1.00 98.38 186 PHE A CA 1
ATOM 1476 C C . PHE A 1 186 ? -6.706 -11.628 -12.912 1.00 98.38 186 PHE A C 1
ATOM 1478 O O . PHE A 1 186 ? -7.664 -11.197 -13.550 1.00 98.38 186 PHE A O 1
ATOM 1485 N N . ILE A 1 187 ? -5.595 -12.080 -13.488 1.00 97.44 187 ILE A N 1
ATOM 1486 C CA . ILE A 1 187 ? -5.465 -12.291 -14.930 1.00 97.44 187 ILE A CA 1
ATOM 1487 C C . ILE A 1 187 ? -5.528 -13.789 -15.214 1.00 97.44 187 ILE A C 1
ATOM 1489 O O . ILE A 1 187 ? -4.707 -14.552 -14.707 1.00 97.44 187 ILE A O 1
ATOM 1493 N N . HIS A 1 188 ? -6.516 -14.208 -15.997 1.00 97.25 188 HIS A N 1
ATOM 1494 C CA . HIS A 1 188 ? -6.712 -15.594 -16.411 1.00 97.25 188 HIS A CA 1
ATOM 1495 C C . HIS A 1 188 ? -6.434 -15.709 -17.911 1.00 97.25 188 HIS A C 1
ATOM 1497 O O . HIS A 1 188 ? -6.824 -14.819 -18.667 1.00 97.25 188 HIS A O 1
ATOM 1503 N N . LEU A 1 189 ? -5.701 -16.757 -18.296 1.00 92.56 189 LEU A N 1
ATOM 1504 C CA . LEU A 1 189 ? -5.479 -17.147 -19.691 1.00 92.56 189 LEU A CA 1
ATOM 1505 C C . LEU A 1 189 ? -6.680 -17.931 -20.218 1.00 92.56 189 LEU A C 1
ATOM 1507 O O . LEU A 1 189 ? -7.179 -18.772 -19.436 1.00 92.56 189 LEU A O 1
#

Foldseek 3Di:
DVVCVVQVQDWDKDKDFDQAAAADEDPDFDWGPPFIKIFTDGNNLVVQLVVVVVVPDDNQQSDKWKWKDQPDPVDGTHTFDCPPHRMGTDGRDHHYPVDPDQKTWMKMWMAGSVRHGPGIDTHPIYGYDHDDDPDDDDVVPVSPDDDAFFWDWDWDAPPPDLQRIFTFDDDPNDTDRHSGDIDIDGHHD

Radius of gyration: 19.0 Å; chains: 1; bounding box: 43×35×55 Å

Secondary structure (DSSP, 8-state):
-HHHHHH----EEEEE--SEEEEE-TT-----SSPPEEEEESTHHHHHHHHHHHTT--HHHHSEEEEEE-S-TTSPPEEE--TT-SEEE-TT--EESS---SEE--EEEEEETT--EEEEEEPPPEEEESS---SPPPGGGGGGS--TTEEE--EE-GGG-GGG-EEEEEETTEEEEESS----EEE--

InterPro domains:
  IPR008967 p53-like transcription factor, DNA-binding domain superfamily [SSF49417] (1-143)
  IPR015351 RBP-J/Cbf11/Cbf12, DNA bindi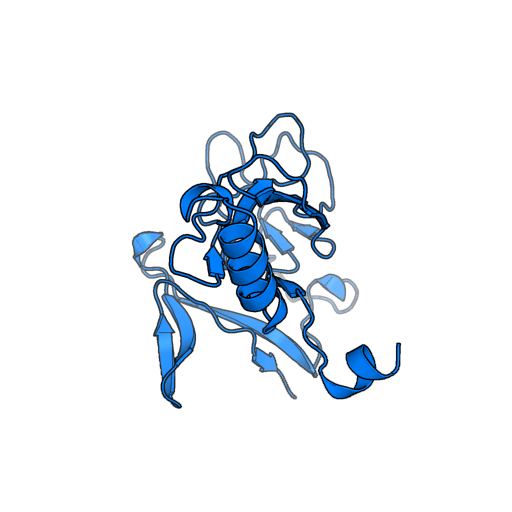ng [PF09271] (13-143)
  IPR015351 RBP-J/Cbf11/Cbf12, DNA binding [SM01267] (12-143)
  IPR036358 Beta-trefoil domain superfamily [SSF110217] (141-189)
  IPR037095 RBP-J/Cbf11, DNA binding domain superfamily [G3DSA:2.60.40.1450] (1-158)
  IPR040159 Suppressor of hairless-like [PTHR10665] (1-189)